Protein AF-A0A497DYJ4-F1 (afdb_monomer_lite)

Foldseek 3Di:
DLLVLLLVLLVLLVVLCCVQPVPPLLQSQLLLQQLLVVLLCCLVDPDDDVVPDPDDPDPPPPPPDPLVVLLCVQVVDPLSCVVCVVCNVVVVSVVSVLLCNQCCVCPVVVPRNLVSNCVVCVVVSVSVVCSVCVPVSVVVSVVSCVVRVPPPSNVVSSVSSSVSSNVSSVPDDDDVVVSVSSVVSSPVVDPDPDDD

Radius of gyration: 17.89 Å; chains: 1; bounding box: 38×38×50 Å

Secondary structure (DSSP, 8-state):
-HHHHHHHHHHHHHHHHHHH-TT-GGGHHHHHHHHHHHHHHHHH--SSGGGGS-S----SS-----HHHHHHHHHHSHHHHHHTHHHHHHT-HHHHHHHHHHHIIIIIS--HHHHHHTHHHHHHT-HHHHHHHHHHHHHHHHHHHHTTTT-HHHHHHHHHHHHHHHHHGGG---HHHHHHHHHHHHHHHSPPPP--

Sequence (196 aa):
MALSKLDKAVNNALKILKEVLPDQTYLYLPLLSRALVWGLRRYFHRQAELMATPVWPWPARIKVKPDEFILDFFQTHSGLRREFATELKNKDLKSLREAFVYLYPLLGLNEPFLWGLFAPELGRQEYRLIIRTFQDRLDRARRDLASVSSRKKLISALKTFQEDITAMAIDLSGEAEVRRSLVKLLQQSLPPPEKD

Structure (mmCIF, N/CA/C/O backbone):
data_AF-A0A497DYJ4-F1
#
_entry.id   AF-A0A497DYJ4-F1
#
loop_
_atom_site.group_PDB
_atom_site.id
_atom_site.type_symbol
_atom_site.label_atom_id
_atom_site.label_alt_id
_atom_site.label_comp_id
_atom_site.label_asym_id
_atom_site.label_entity_id
_atom_site.label_seq_id
_atom_site.pdbx_PDB_ins_code
_atom_site.Cartn_x
_atom_site.Cartn_y
_atom_site.Cartn_z
_atom_site.occupancy
_atom_site.B_iso_or_equiv
_atom_site.auth_seq_id
_atom_site.auth_comp_id
_atom_site.auth_asym_id
_atom_site.auth_atom_id
_atom_site.pdbx_PDB_model_num
ATOM 1 N N . MET A 1 1 ? -6.494 -10.684 -25.135 1.00 51.28 1 MET A N 1
ATOM 2 C CA . MET A 1 1 ? -5.619 -9.707 -25.828 1.00 51.28 1 MET A CA 1
ATOM 3 C C . MET A 1 1 ? -5.124 -8.591 -24.913 1.00 51.28 1 MET A C 1
ATOM 5 O O . MET A 1 1 ? -3.950 -8.257 -25.004 1.00 51.28 1 MET A O 1
ATOM 9 N N . ALA A 1 2 ? -5.964 -8.038 -24.030 1.00 56.47 2 ALA A N 1
ATOM 10 C CA . ALA A 1 2 ? -5.552 -7.036 -23.046 1.00 56.47 2 ALA A CA 1
ATOM 11 C C . ALA A 1 2 ? -4.460 -7.573 -22.092 1.00 56.47 2 ALA A C 1
ATOM 13 O O . ALA A 1 2 ? -3.340 -7.080 -22.131 1.00 56.47 2 ALA A O 1
ATOM 14 N N . LEU A 1 3 ? -4.719 -8.650 -21.331 1.00 58.41 3 LEU A N 1
ATOM 15 C CA . LEU A 1 3 ? -3.758 -9.210 -20.355 1.00 58.41 3 LEU A CA 1
ATOM 16 C C . LEU A 1 3 ? -2.349 -9.457 -20.926 1.00 58.41 3 LEU A C 1
ATOM 18 O O . LEU A 1 3 ? -1.370 -9.011 -20.349 1.00 58.41 3 LEU A O 1
ATOM 22 N N . SER A 1 4 ? -2.242 -10.056 -22.115 1.00 63.81 4 SER A N 1
ATOM 23 C CA . SER A 1 4 ? -0.947 -10.318 -22.763 1.00 63.81 4 SER A CA 1
ATOM 24 C C . SER A 1 4 ? -0.137 -9.049 -23.074 1.00 63.81 4 SER A C 1
ATOM 26 O O . SER A 1 4 ? 1.091 -9.099 -23.141 1.00 63.81 4 SER A O 1
ATOM 28 N N . LYS A 1 5 ? -0.800 -7.901 -23.283 1.00 68.62 5 LYS A N 1
ATOM 29 C CA . LYS A 1 5 ? -0.130 -6.604 -23.477 1.00 68.62 5 LYS A CA 1
ATOM 30 C C . LYS 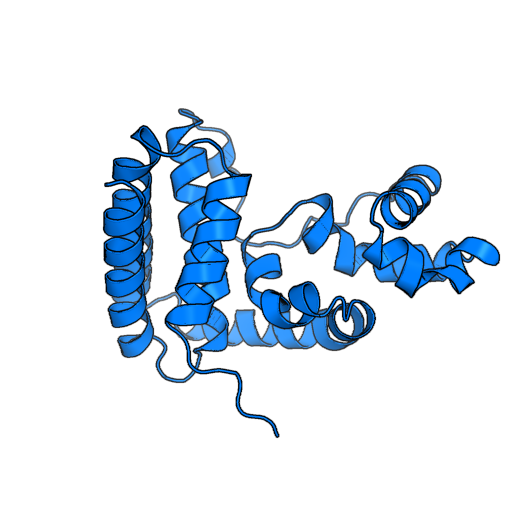A 1 5 ? 0.355 -6.028 -22.139 1.00 68.62 5 LYS A C 1
ATOM 32 O O . LYS A 1 5 ? 1.457 -5.484 -22.098 1.00 68.62 5 LYS A O 1
ATOM 37 N N . LEU A 1 6 ? -0.405 -6.217 -21.054 1.00 69.50 6 LEU A N 1
ATOM 38 C CA . LEU A 1 6 ? -0.006 -5.828 -19.693 1.00 69.50 6 LEU A CA 1
ATOM 39 C C . LEU A 1 6 ? 1.222 -6.613 -19.258 1.00 69.50 6 LEU A C 1
ATOM 41 O O . LEU A 1 6 ? 2.189 -6.018 -18.792 1.00 69.50 6 LEU A O 1
ATOM 45 N N . ASP A 1 7 ? 1.212 -7.925 -19.485 1.00 70.12 7 ASP A N 1
ATOM 46 C CA . ASP A 1 7 ? 2.330 -8.813 -19.166 1.00 70.12 7 ASP A CA 1
ATOM 47 C C . ASP A 1 7 ? 3.604 -8.348 -19.867 1.00 70.12 7 ASP A C 1
ATOM 49 O O . ASP A 1 7 ? 4.673 -8.272 -19.263 1.00 70.12 7 ASP A O 1
ATOM 53 N N . LYS A 1 8 ? 3.495 -7.971 -21.145 1.00 77.06 8 LYS A N 1
ATOM 54 C CA . LYS A 1 8 ? 4.624 -7.448 -21.916 1.00 77.06 8 LYS A CA 1
ATOM 55 C C . LYS A 1 8 ? 5.140 -6.121 -21.350 1.00 77.06 8 LYS A C 1
ATOM 57 O O . LYS A 1 8 ? 6.350 -5.983 -21.169 1.00 77.06 8 LYS A O 1
ATOM 62 N N . ALA A 1 9 ? 4.247 -5.178 -21.045 1.00 75.69 9 ALA A N 1
ATOM 63 C CA . ALA A 1 9 ? 4.610 -3.885 -20.464 1.00 75.69 9 ALA A CA 1
ATOM 64 C C . ALA A 1 9 ? 5.309 -4.063 -19.105 1.00 75.69 9 ALA A C 1
ATOM 66 O O . ALA A 1 9 ? 6.395 -3.525 -18.879 1.00 75.69 9 ALA A O 1
ATOM 67 N N . VAL A 1 10 ? 4.731 -4.889 -18.225 1.00 78.19 10 VAL A N 1
ATOM 68 C CA . VAL A 1 10 ? 5.282 -5.196 -16.898 1.00 78.19 10 VAL A CA 1
ATOM 69 C C . VAL A 1 10 ? 6.652 -5.857 -17.026 1.00 78.19 10 VAL A C 1
ATOM 71 O O . VAL A 1 10 ? 7.596 -5.424 -16.371 1.00 78.19 10 VAL A O 1
ATOM 74 N N . ASN A 1 11 ? 6.805 -6.843 -17.910 1.00 81.44 11 ASN A N 1
ATOM 75 C CA . ASN A 1 11 ? 8.080 -7.531 -18.113 1.00 81.44 11 ASN A CA 1
ATOM 76 C C . ASN A 1 11 ? 9.180 -6.604 -18.646 1.00 81.44 11 ASN A C 1
ATOM 78 O O . ASN A 1 11 ? 10.326 -6.691 -18.201 1.00 81.44 11 ASN A O 1
ATOM 82 N N . ASN A 1 12 ? 8.850 -5.697 -19.567 1.00 79.44 12 ASN A N 1
ATOM 83 C CA . ASN A 1 12 ? 9.804 -4.709 -20.071 1.00 79.44 12 ASN A CA 1
ATOM 84 C C . ASN A 1 12 ? 10.242 -3.743 -18.966 1.00 79.44 12 ASN A C 1
ATOM 86 O O . ASN A 1 12 ? 11.437 -3.501 -18.793 1.00 79.44 12 ASN A O 1
ATOM 90 N N . ALA A 1 13 ? 9.290 -3.242 -18.180 1.00 79.00 13 ALA A N 1
ATOM 91 C CA . ALA A 1 13 ? 9.589 -2.355 -17.066 1.00 79.00 13 ALA A CA 1
ATOM 92 C C . ALA A 1 13 ? 10.424 -3.063 -15.987 1.00 79.00 13 ALA A C 1
ATOM 94 O O . ALA A 1 13 ? 11.399 -2.498 -15.498 1.00 79.00 13 ALA A O 1
ATOM 95 N N . LEU A 1 14 ? 10.111 -4.326 -15.675 1.00 82.25 14 LEU A N 1
ATOM 96 C CA . LEU A 1 14 ? 10.877 -5.143 -14.733 1.00 82.25 14 LEU A CA 1
ATOM 97 C C . LEU A 1 14 ? 12.319 -5.371 -15.187 1.00 82.25 14 LEU A C 1
ATOM 99 O O . LEU A 1 14 ? 13.216 -5.314 -14.351 1.00 82.25 14 LEU A O 1
ATOM 103 N N . LYS A 1 15 ? 12.572 -5.601 -16.482 1.00 83.56 15 LYS A N 1
ATOM 104 C CA . LYS A 1 15 ? 13.948 -5.720 -17.002 1.00 83.56 15 LYS A CA 1
ATOM 105 C C . LYS A 1 15 ? 14.761 -4.464 -16.703 1.00 83.56 15 LYS A C 1
ATOM 107 O O . LYS A 1 15 ? 15.856 -4.560 -16.162 1.00 83.56 15 LYS A O 1
ATOM 112 N N . ILE A 1 16 ? 14.192 -3.291 -16.971 1.00 80.44 16 ILE A N 1
ATOM 113 C CA . ILE A 1 16 ? 14.895 -2.028 -16.735 1.00 80.44 16 ILE A CA 1
ATOM 114 C C . ILE A 1 16 ? 15.043 -1.750 -15.233 1.00 80.44 16 ILE A C 1
ATOM 116 O O . ILE A 1 16 ? 16.092 -1.285 -14.794 1.00 80.44 16 ILE A O 1
ATOM 120 N N . LEU A 1 17 ? 14.032 -2.072 -14.420 1.00 83.44 17 LEU A N 1
ATOM 121 C CA . LEU A 1 17 ? 14.133 -1.961 -12.964 1.00 83.44 17 LEU A CA 1
ATOM 122 C C . LEU A 1 17 ? 15.231 -2.872 -12.401 1.00 83.44 17 LEU A C 1
ATOM 124 O O . LEU A 1 17 ? 15.972 -2.423 -11.536 1.00 83.44 17 LEU A O 1
ATOM 128 N N . LYS A 1 18 ? 15.409 -4.087 -12.930 1.00 86.06 18 LYS A N 1
ATOM 129 C CA . LYS A 1 18 ? 16.513 -4.983 -12.543 1.00 86.06 18 LYS A CA 1
ATOM 130 C C . LYS A 1 18 ? 17.886 -4.415 -12.892 1.00 86.06 18 LYS A C 1
ATOM 132 O O . LYS A 1 18 ? 18.813 -4.552 -12.107 1.00 86.06 18 LYS A O 1
ATOM 137 N N . GLU A 1 19 ? 18.020 -3.746 -14.033 1.00 83.25 19 GLU A N 1
ATOM 138 C CA . GLU A 1 19 ? 19.280 -3.092 -14.412 1.00 83.25 19 GLU A CA 1
ATOM 139 C C . GLU A 1 19 ? 19.583 -1.850 -13.563 1.00 83.25 19 GLU A C 1
ATOM 141 O O . GLU A 1 19 ? 20.741 -1.528 -13.302 1.00 83.25 19 GLU A O 1
ATOM 146 N N . VAL A 1 20 ? 18.547 -1.105 -13.171 1.00 81.31 20 VAL A N 1
ATOM 147 C CA . VAL A 1 20 ? 18.703 0.222 -12.559 1.00 81.31 20 VAL A CA 1
ATOM 148 C C . VAL A 1 20 ? 18.638 0.185 -11.029 1.00 81.31 20 VAL A C 1
ATOM 150 O O . VAL A 1 20 ? 19.271 1.023 -10.386 1.00 81.31 20 VAL A O 1
ATOM 153 N N . LEU A 1 21 ? 17.894 -0.766 -10.469 1.00 83.19 21 LEU A N 1
ATOM 154 C CA . LEU A 1 21 ? 17.630 -0.983 -9.044 1.00 83.19 21 LEU A CA 1
ATOM 155 C C . LEU A 1 21 ? 17.823 -2.472 -8.678 1.00 83.19 21 LEU A C 1
ATOM 157 O O . LEU A 1 21 ? 16.885 -3.093 -8.173 1.00 83.19 21 LEU A O 1
ATOM 161 N N . PRO A 1 22 ? 18.987 -3.089 -8.955 1.00 84.12 22 PRO A N 1
ATOM 162 C CA . PRO A 1 22 ? 19.175 -4.529 -8.751 1.00 84.12 22 PRO A CA 1
ATOM 163 C C . PRO A 1 22 ? 18.928 -4.958 -7.296 1.00 84.12 22 PRO A C 1
ATOM 165 O O . PRO A 1 22 ? 18.259 -5.961 -7.061 1.00 84.12 22 PRO A O 1
ATOM 168 N N . ASP A 1 23 ? 19.366 -4.149 -6.328 1.00 85.75 23 ASP A N 1
ATOM 169 C CA . ASP A 1 23 ? 19.318 -4.497 -4.901 1.00 85.75 23 ASP A CA 1
ATOM 170 C C . ASP A 1 23 ? 18.055 -3.976 -4.187 1.00 85.75 23 ASP A C 1
ATOM 172 O O . ASP A 1 23 ? 17.822 -4.264 -3.013 1.00 85.75 23 ASP A O 1
ATOM 176 N N . GLN A 1 24 ? 17.212 -3.195 -4.875 1.00 86.69 24 GLN A N 1
ATOM 177 C CA . GLN A 1 24 ? 15.999 -2.585 -4.311 1.00 86.69 24 GLN A CA 1
ATOM 178 C C . GLN A 1 24 ? 14.722 -3.179 -4.918 1.00 86.69 24 GLN A C 1
ATOM 180 O O . GLN A 1 24 ? 13.799 -2.460 -5.308 1.00 86.69 24 GLN A O 1
ATOM 185 N N . THR A 1 25 ? 14.641 -4.509 -4.972 1.00 86.06 25 THR A N 1
ATOM 186 C CA . THR A 1 25 ? 13.480 -5.253 -5.501 1.00 86.06 25 THR A CA 1
ATOM 187 C C . THR A 1 25 ? 12.159 -4.872 -4.825 1.00 86.06 25 THR A C 1
ATOM 189 O O . THR A 1 25 ? 11.115 -4.817 -5.478 1.00 86.06 25 THR A O 1
ATOM 192 N N . TYR A 1 26 ? 12.205 -4.501 -3.541 1.00 85.12 26 TYR A N 1
ATOM 193 C CA . TYR A 1 26 ? 11.049 -4.029 -2.775 1.00 85.12 26 TYR A CA 1
ATOM 194 C C . TYR A 1 26 ? 10.412 -2.737 -3.339 1.00 85.12 26 TYR A C 1
ATOM 196 O O . TYR A 1 26 ? 9.260 -2.439 -3.024 1.00 85.12 26 TYR A O 1
ATOM 204 N N . LEU A 1 27 ? 11.117 -1.977 -4.192 1.00 86.38 27 LEU A N 1
ATOM 205 C CA . LEU A 1 27 ? 10.597 -0.773 -4.856 1.00 86.38 27 LEU A CA 1
ATOM 206 C C . LEU A 1 27 ? 9.868 -1.059 -6.172 1.00 86.38 27 LEU A C 1
ATOM 208 O O . LEU A 1 27 ? 9.173 -0.177 -6.680 1.00 86.38 27 LEU A O 1
ATOM 212 N N . TYR A 1 28 ? 9.984 -2.264 -6.734 1.00 86.75 28 TYR A N 1
ATOM 213 C CA . TYR A 1 28 ? 9.469 -2.534 -8.079 1.00 86.75 28 TYR A CA 1
ATOM 214 C C . TYR A 1 28 ? 7.947 -2.411 -8.126 1.00 86.75 28 TYR A C 1
ATOM 216 O O . TYR A 1 28 ? 7.401 -1.668 -8.940 1.00 86.75 28 TYR A O 1
ATOM 224 N N . LEU A 1 29 ? 7.259 -3.086 -7.206 1.00 82.44 29 LEU A N 1
ATOM 225 C CA . LEU A 1 29 ? 5.805 -3.032 -7.099 1.00 82.44 29 LEU A CA 1
ATOM 226 C C . LEU A 1 29 ? 5.281 -1.612 -6.791 1.00 82.44 29 LEU A C 1
ATOM 228 O O . LEU A 1 29 ? 4.377 -1.178 -7.509 1.00 82.44 29 LEU A O 1
ATOM 232 N N . PRO A 1 30 ? 5.830 -0.852 -5.820 1.00 81.06 30 PRO A N 1
ATOM 233 C CA . PRO A 1 30 ? 5.474 0.556 -5.611 1.00 81.06 30 PRO A CA 1
ATOM 234 C C . PRO A 1 30 ? 5.577 1.419 -6.872 1.00 81.06 30 PRO A C 1
ATOM 236 O O . PRO A 1 30 ? 4.661 2.186 -7.187 1.00 81.06 30 PRO A O 1
ATOM 239 N N . LEU A 1 31 ? 6.680 1.290 -7.616 1.00 83.00 31 LEU A N 1
ATOM 240 C CA . LEU A 1 31 ? 6.942 2.102 -8.804 1.00 83.00 31 LEU A CA 1
ATOM 241 C C . LEU A 1 31 ? 6.004 1.745 -9.960 1.00 83.00 31 LEU A C 1
ATOM 243 O O . LEU A 1 31 ? 5.413 2.639 -10.571 1.00 83.00 31 LEU A O 1
ATOM 247 N N . LEU A 1 32 ? 5.812 0.450 -10.220 1.00 80.06 32 LEU A N 1
ATOM 248 C CA . LEU A 1 32 ? 4.907 -0.026 -11.266 1.00 80.06 32 LEU A CA 1
ATOM 249 C C . LEU A 1 32 ? 3.444 0.284 -10.934 1.00 80.06 32 LEU A C 1
ATOM 251 O O . LEU A 1 32 ? 2.709 0.739 -11.808 1.00 80.06 32 LEU A O 1
ATOM 255 N N . SER A 1 33 ? 3.029 0.130 -9.673 1.00 72.31 33 SER A N 1
ATOM 256 C CA . SER A 1 33 ? 1.667 0.463 -9.223 1.00 72.31 33 SER A CA 1
ATOM 257 C C . SER A 1 33 ? 1.355 1.942 -9.438 1.00 72.31 33 SER A C 1
ATOM 259 O O . SER A 1 33 ? 0.293 2.293 -9.958 1.00 72.31 33 SER A O 1
ATOM 261 N N . ARG A 1 34 ? 2.301 2.823 -9.094 1.00 75.38 34 ARG A N 1
ATOM 262 C CA . ARG A 1 34 ? 2.161 4.266 -9.311 1.00 75.38 34 ARG A CA 1
ATOM 263 C C . ARG A 1 34 ? 2.098 4.619 -10.795 1.00 75.38 34 ARG A C 1
ATOM 265 O O . ARG A 1 34 ? 1.228 5.396 -11.187 1.00 75.38 34 ARG A O 1
ATOM 272 N N . ALA A 1 35 ? 2.989 4.060 -11.611 1.00 74.06 35 ALA A N 1
ATOM 273 C CA . ALA A 1 35 ? 3.023 4.327 -13.047 1.00 74.06 35 ALA A CA 1
ATOM 274 C C . ALA A 1 35 ? 1.754 3.824 -13.760 1.00 74.06 35 ALA A C 1
ATOM 276 O O . ALA A 1 35 ? 1.199 4.543 -14.591 1.00 74.06 35 ALA A O 1
ATOM 277 N N . LEU A 1 36 ? 1.239 2.654 -13.367 1.00 71.69 36 LEU A N 1
ATOM 278 C CA . LEU A 1 36 ? -0.024 2.105 -13.862 1.00 71.69 36 LEU A CA 1
ATOM 279 C C . LEU A 1 36 ? -1.200 3.034 -13.536 1.00 71.69 36 LEU A C 1
ATOM 281 O O . LEU A 1 36 ? -1.931 3.439 -14.437 1.00 71.69 36 LEU A O 1
ATOM 285 N N . VAL A 1 37 ? -1.389 3.386 -12.257 1.00 68.19 37 VAL A N 1
ATOM 286 C CA . VAL A 1 37 ? -2.512 4.245 -11.842 1.00 68.19 37 VAL A CA 1
ATOM 287 C C . VAL A 1 37 ? -2.417 5.616 -12.505 1.00 68.19 37 VAL A C 1
ATOM 289 O O . VAL A 1 37 ? -3.434 6.162 -12.926 1.00 68.19 37 VAL A O 1
ATOM 292 N N . TRP A 1 38 ? -1.210 6.162 -12.659 1.00 66.88 38 TRP A N 1
ATOM 293 C CA . TRP A 1 38 ? -1.025 7.411 -13.388 1.00 66.88 38 TRP A CA 1
ATOM 294 C C . TRP A 1 38 ? -1.395 7.288 -14.875 1.00 66.88 38 TRP A C 1
ATOM 296 O O . TRP A 1 38 ? -2.113 8.150 -15.385 1.00 66.88 38 TRP A O 1
ATOM 306 N N . GLY A 1 39 ? -0.978 6.215 -15.555 1.00 64.81 39 GLY A N 1
ATOM 307 C CA . GLY A 1 39 ? -1.357 5.938 -16.946 1.00 64.81 39 GLY A CA 1
ATOM 308 C C . GLY A 1 39 ? -2.867 5.812 -17.134 1.00 64.81 39 GLY A C 1
ATOM 309 O O . GLY A 1 39 ? -3.441 6.488 -17.986 1.00 64.81 39 GLY A O 1
ATOM 310 N N . LEU A 1 40 ? -3.530 5.039 -16.270 1.00 64.50 40 LEU A N 1
ATOM 311 C CA . LEU A 1 40 ? -4.987 4.877 -16.283 1.00 64.50 40 LEU A CA 1
ATOM 312 C C . LEU A 1 40 ? -5.713 6.198 -16.012 1.00 64.50 40 LEU A C 1
ATOM 314 O O . LEU A 1 40 ? -6.623 6.562 -16.750 1.00 64.50 40 LEU A O 1
ATOM 318 N N . ARG A 1 41 ? -5.294 6.963 -14.998 1.00 63.69 41 ARG A N 1
ATOM 319 C CA . ARG A 1 41 ? -5.910 8.265 -14.698 1.00 63.69 41 ARG A CA 1
ATOM 320 C C . ARG A 1 41 ? -5.734 9.256 -15.839 1.00 63.69 41 ARG A C 1
ATOM 322 O O . ARG A 1 41 ? -6.666 9.984 -16.142 1.00 63.69 41 ARG A O 1
ATOM 329 N N . ARG A 1 42 ? -4.574 9.277 -16.498 1.00 62.72 42 ARG A N 1
ATOM 330 C CA . ARG A 1 42 ? -4.338 10.139 -17.666 1.00 62.72 42 ARG A CA 1
ATOM 331 C C . ARG A 1 42 ? -5.165 9.714 -18.882 1.00 62.72 42 ARG A C 1
ATOM 333 O O . ARG A 1 42 ? -5.548 10.570 -19.673 1.00 62.72 42 ARG A O 1
ATOM 340 N N . TYR A 1 43 ? -5.436 8.420 -19.024 1.00 61.72 43 TYR A N 1
ATOM 341 C CA . TYR A 1 43 ? -6.337 7.900 -20.047 1.00 61.72 43 TYR A CA 1
ATOM 342 C C . TYR A 1 43 ? -7.793 8.317 -19.782 1.00 61.72 43 TYR A C 1
ATOM 344 O O . TYR A 1 43 ? -8.440 8.884 -20.658 1.00 61.72 43 TYR A O 1
ATOM 352 N N . PHE A 1 44 ? -8.285 8.109 -18.556 1.00 56.44 44 PHE A N 1
ATOM 353 C CA . PHE A 1 44 ? -9.664 8.435 -18.175 1.00 56.44 44 PHE A CA 1
ATOM 354 C C . PHE A 1 44 ? -9.906 9.937 -17.929 1.00 56.44 44 PHE A C 1
ATOM 356 O O . PHE A 1 44 ? -11.054 10.379 -17.947 1.00 56.44 44 PHE A O 1
ATOM 363 N N . HIS A 1 45 ? -8.859 10.743 -17.722 1.00 55.06 45 HIS A N 1
ATOM 364 C CA . HIS A 1 45 ? -8.945 12.195 -17.540 1.00 55.06 45 HIS A CA 1
ATOM 365 C C . HIS A 1 45 ? -7.989 12.943 -18.483 1.00 55.06 45 HIS A C 1
ATOM 367 O O . HIS A 1 45 ? -6.788 13.059 -18.226 1.00 55.06 45 HIS A O 1
ATOM 373 N N . ARG A 1 46 ? -8.531 13.569 -19.537 1.00 50.88 46 ARG A N 1
ATOM 374 C CA . ARG A 1 46 ? -7.875 14.717 -20.187 1.00 50.88 46 ARG A CA 1
ATOM 375 C C . ARG A 1 46 ? -8.240 15.994 -19.420 1.00 50.88 46 ARG A C 1
ATOM 377 O O . ARG A 1 46 ? -9.276 16.564 -19.721 1.00 50.88 46 ARG A O 1
ATOM 384 N N . GLN A 1 47 ? -7.392 16.446 -18.486 1.00 43.25 47 GLN A N 1
ATOM 385 C CA . GLN A 1 47 ? -6.899 17.841 -18.391 1.00 43.25 47 GLN A CA 1
ATOM 386 C C . GLN A 1 47 ? -6.203 18.185 -17.055 1.00 43.25 47 GLN A C 1
ATOM 388 O O . GLN A 1 47 ? -6.690 17.903 -15.969 1.00 43.25 47 GLN A O 1
ATOM 393 N N . ALA A 1 48 ? -5.048 18.842 -17.213 1.00 39.88 48 ALA A N 1
ATOM 394 C CA . ALA A 1 48 ? -4.477 19.982 -16.479 1.00 39.88 48 ALA A CA 1
ATOM 395 C C . ALA A 1 48 ? -4.419 20.055 -14.934 1.00 39.88 48 ALA A C 1
ATOM 397 O O . ALA A 1 48 ? -3.426 20.581 -14.437 1.00 39.88 48 ALA A O 1
ATOM 398 N N . GLU A 1 49 ? -5.365 19.546 -14.147 1.00 41.06 49 GLU A N 1
ATOM 399 C CA . GLU A 1 49 ? -5.403 19.858 -12.700 1.00 41.06 49 GLU A CA 1
ATOM 400 C C . GLU A 1 49 ? -4.436 19.018 -11.848 1.00 41.06 49 GLU A C 1
ATOM 402 O O . GLU A 1 49 ? -3.908 19.481 -10.839 1.00 41.06 49 GLU A O 1
ATOM 407 N N . LEU A 1 50 ? -4.108 17.800 -12.284 1.00 38.09 50 LEU A N 1
ATOM 408 C CA . LEU A 1 50 ? -3.248 16.885 -11.517 1.00 38.09 50 LEU A CA 1
ATOM 409 C C . LEU A 1 50 ? -1.748 17.232 -11.578 1.00 38.09 50 LEU A C 1
ATOM 411 O O . LEU A 1 50 ? -0.956 16.643 -10.846 1.00 38.09 50 LEU A O 1
ATOM 415 N N . MET A 1 51 ? -1.349 18.179 -12.437 1.00 36.41 51 MET A N 1
ATOM 416 C CA . MET A 1 51 ? 0.037 18.664 -12.557 1.00 36.41 51 MET A CA 1
ATOM 417 C C . MET A 1 51 ? 0.406 19.719 -11.500 1.00 36.41 51 MET A C 1
ATOM 419 O O . MET A 1 51 ? 1.566 20.115 -11.427 1.00 36.41 51 MET A O 1
ATOM 423 N N . ALA A 1 52 ? -0.542 20.163 -10.667 1.00 37.28 52 ALA A N 1
ATOM 424 C CA . ALA A 1 52 ? -0.281 21.174 -9.642 1.00 37.28 52 ALA A CA 1
ATOM 425 C C . ALA A 1 52 ? 0.293 20.605 -8.331 1.00 37.28 52 ALA A C 1
ATOM 427 O O . ALA A 1 52 ? 0.733 21.375 -7.479 1.00 37.28 52 ALA A O 1
ATOM 428 N N . THR A 1 53 ? 0.294 19.282 -8.124 1.00 37.88 53 THR A N 1
ATOM 429 C CA . THR A 1 53 ? 0.749 18.705 -6.850 1.00 37.88 53 THR A CA 1
ATOM 430 C C . THR A 1 53 ? 2.148 18.101 -6.984 1.00 37.88 53 THR A C 1
ATOM 432 O O . THR A 1 53 ? 2.302 17.068 -7.642 1.00 37.88 53 THR A O 1
ATOM 435 N N . PRO A 1 54 ? 3.182 18.714 -6.373 1.00 39.12 54 PRO A N 1
ATOM 436 C CA . PRO A 1 54 ? 4.519 18.155 -6.384 1.00 39.12 54 PRO A CA 1
ATOM 437 C C . PRO A 1 54 ? 4.546 16.745 -5.791 1.00 39.12 54 PRO A C 1
ATOM 439 O O . PRO A 1 54 ? 3.793 16.374 -4.891 1.00 39.12 54 PRO A O 1
ATOM 442 N N . VAL A 1 55 ? 5.447 15.966 -6.374 1.00 43.97 55 VAL A N 1
ATOM 443 C CA . VAL A 1 55 ? 5.735 14.556 -6.146 1.00 43.97 55 VAL A CA 1
ATOM 444 C C . VAL A 1 55 ? 6.099 14.306 -4.680 1.00 43.97 55 VAL A C 1
ATOM 446 O O . VAL A 1 55 ? 7.271 14.328 -4.331 1.00 43.97 55 VAL A O 1
ATOM 449 N N . TRP A 1 56 ? 5.111 14.046 -3.820 1.00 45.09 56 TRP A N 1
ATOM 450 C CA . TRP A 1 56 ? 5.319 13.365 -2.537 1.00 45.09 56 TRP A CA 1
ATOM 451 C C . TRP A 1 56 ? 3.999 12.895 -1.916 1.00 45.09 56 TRP A C 1
ATOM 453 O O . TRP A 1 56 ? 3.079 13.701 -1.782 1.00 45.09 56 TRP A O 1
ATOM 463 N N . PRO A 1 57 ? 3.874 11.633 -1.467 1.00 43.12 57 PRO A N 1
ATOM 464 C CA . PRO A 1 57 ? 2.732 11.204 -0.680 1.00 43.12 57 PRO A CA 1
ATOM 465 C C . PRO A 1 57 ? 3.004 11.576 0.780 1.00 43.12 57 PRO A C 1
ATOM 467 O O . PRO A 1 57 ? 3.250 10.724 1.627 1.00 43.12 57 PRO A O 1
ATOM 470 N N . TRP A 1 58 ? 3.007 12.868 1.089 1.00 37.31 58 TRP A N 1
ATOM 471 C CA . TRP A 1 58 ? 2.574 13.277 2.416 1.00 37.31 58 TRP A CA 1
ATOM 472 C C . TRP A 1 58 ? 1.252 13.994 2.198 1.00 37.31 58 TRP A C 1
ATOM 474 O O . TRP A 1 58 ? 1.261 15.084 1.625 1.00 37.31 58 TRP A O 1
ATOM 484 N N . PRO A 1 59 ? 0.102 13.426 2.600 1.00 40.69 59 PRO A N 1
ATOM 485 C CA . PRO A 1 59 ? -1.075 14.257 2.738 1.00 40.69 59 PRO A CA 1
ATOM 486 C C . PRO A 1 59 ? -0.716 15.277 3.813 1.00 40.69 59 PRO A C 1
ATOM 488 O O . PRO A 1 59 ? -0.599 14.915 4.984 1.00 40.69 59 PRO A O 1
ATOM 491 N N . ALA A 1 60 ? -0.434 16.517 3.400 1.00 36.34 60 ALA A N 1
ATOM 492 C CA . ALA A 1 60 ? -0.249 17.653 4.288 1.00 36.34 60 ALA A CA 1
ATOM 493 C C . ALA A 1 60 ? -1.326 17.548 5.366 1.00 36.34 60 ALA A C 1
ATOM 495 O O . ALA A 1 60 ? -2.495 17.658 5.015 1.00 36.34 60 ALA A O 1
ATOM 496 N N . ARG A 1 61 ? -0.902 17.178 6.590 1.00 43.25 61 ARG A N 1
ATOM 497 C CA . ARG A 1 61 ? -1.703 16.829 7.778 1.00 43.25 61 ARG A CA 1
ATOM 498 C C . ARG A 1 61 ? -3.129 16.429 7.415 1.00 43.25 61 ARG A C 1
ATOM 500 O O . ARG A 1 61 ? -3.920 17.336 7.178 1.00 43.25 61 ARG A O 1
ATOM 507 N N . ILE A 1 62 ? -3.480 15.132 7.412 1.00 51.41 62 ILE A N 1
ATOM 508 C CA . ILE A 1 62 ? -4.894 14.722 7.320 1.00 51.41 62 ILE A CA 1
ATOM 509 C C . ILE A 1 62 ? -5.664 15.600 8.310 1.00 51.41 62 ILE A C 1
ATOM 511 O O . ILE A 1 62 ? -5.520 15.433 9.522 1.00 51.41 62 ILE A O 1
ATOM 515 N N . LYS A 1 63 ? -6.368 16.616 7.780 1.00 49.97 63 LYS A N 1
ATOM 516 C CA . LYS A 1 63 ? -7.129 17.583 8.570 1.00 49.97 63 LYS A CA 1
ATOM 517 C C . LYS A 1 63 ? -7.953 16.744 9.514 1.00 49.97 63 LYS A C 1
ATOM 519 O O . LYS A 1 63 ? -8.563 15.796 9.023 1.00 49.97 63 LYS A O 1
ATOM 524 N N . VAL A 1 64 ? -7.895 17.059 10.811 1.00 60.34 64 VAL A N 1
ATOM 525 C CA . VAL A 1 64 ? -8.530 16.309 11.901 1.00 60.34 64 VAL A CA 1
ATOM 526 C C . VAL A 1 64 ? -9.884 15.802 11.412 1.00 60.34 64 VAL A C 1
ATOM 528 O O . VAL A 1 64 ? -10.843 16.564 11.320 1.00 60.34 64 VAL A O 1
ATOM 531 N N . LYS A 1 65 ? -9.928 14.538 10.970 1.00 74.56 65 LYS A N 1
ATOM 532 C CA . LYS A 1 65 ? -11.176 13.934 10.516 1.00 74.56 65 LYS A CA 1
ATOM 533 C C . LYS A 1 65 ? -12.055 13.790 11.758 1.00 74.56 65 LYS A C 1
ATOM 535 O O . LYS A 1 65 ? -11.499 13.522 12.837 1.00 74.56 65 LYS A O 1
ATOM 540 N N . PRO A 1 66 ? -13.373 14.019 11.631 1.00 84.88 66 PRO A N 1
ATOM 541 C CA . PRO A 1 66 ? -14.276 13.860 12.760 1.00 84.88 66 PRO A CA 1
ATOM 542 C C . PRO A 1 66 ? -14.203 12.417 13.263 1.00 84.88 66 PRO A C 1
ATOM 544 O O . PRO A 1 66 ? -13.948 11.499 12.480 1.00 84.88 66 PRO A O 1
ATOM 547 N N . ASP A 1 67 ? -14.402 12.226 14.565 1.00 87.75 67 ASP A N 1
ATOM 548 C CA . ASP A 1 67 ? -14.307 10.904 15.196 1.00 87.75 67 ASP A CA 1
ATOM 549 C C . ASP A 1 67 ? -15.258 9.894 14.546 1.00 87.75 67 ASP A C 1
ATOM 551 O O . ASP A 1 67 ? -14.874 8.751 14.322 1.00 87.75 67 ASP A O 1
ATOM 555 N N . GLU A 1 68 ? -16.450 10.337 14.139 1.00 88.88 68 GLU A N 1
ATOM 556 C CA . GLU A 1 68 ? -17.425 9.521 13.406 1.00 88.88 68 GLU A CA 1
ATOM 557 C C . GLU A 1 68 ? -16.854 8.951 12.106 1.00 88.88 68 GLU A C 1
ATOM 559 O O . GLU A 1 68 ? -17.036 7.773 11.820 1.00 88.88 68 GLU A O 1
ATOM 564 N N . PHE A 1 69 ? -16.096 9.750 11.349 1.00 87.81 69 PHE A N 1
ATOM 565 C CA . PHE A 1 69 ? -15.455 9.285 10.119 1.00 87.81 69 PHE A CA 1
ATOM 566 C C . PHE A 1 69 ? -14.367 8.249 10.409 1.00 87.81 69 PHE A C 1
ATOM 568 O O . PHE A 1 69 ? -14.191 7.296 9.655 1.00 87.81 69 PHE A O 1
ATOM 575 N N . ILE A 1 70 ? -13.613 8.436 11.495 1.00 89.88 70 ILE A N 1
ATOM 576 C CA . ILE A 1 70 ? -12.579 7.479 11.901 1.00 89.88 70 ILE A CA 1
ATOM 577 C C . ILE A 1 70 ? -13.244 6.164 12.312 1.00 89.88 70 ILE A C 1
ATOM 579 O O . ILE A 1 70 ? -12.845 5.107 11.831 1.00 89.88 70 ILE A O 1
ATOM 583 N N . LEU A 1 71 ? -14.285 6.222 13.142 1.00 91.50 71 LEU A N 1
ATOM 584 C CA . LEU A 1 71 ? -15.045 5.046 13.556 1.00 91.50 71 LEU A CA 1
ATOM 585 C C . LEU A 1 71 ? -15.645 4.311 12.356 1.00 91.50 71 LEU A C 1
ATOM 587 O O . LEU A 1 71 ? -15.450 3.101 12.242 1.00 91.50 71 LEU A O 1
ATOM 591 N N . ASP A 1 72 ? -16.298 5.031 11.444 1.00 91.69 72 ASP A N 1
ATOM 592 C CA . ASP A 1 72 ? -16.857 4.456 10.220 1.00 91.69 72 ASP A CA 1
ATOM 593 C C . ASP A 1 72 ? -15.773 3.795 9.359 1.00 91.69 72 ASP A C 1
ATOM 595 O O . ASP A 1 72 ? -15.945 2.670 8.896 1.00 91.69 72 ASP A O 1
ATOM 599 N N . PHE A 1 73 ? -14.598 4.415 9.223 1.00 91.06 73 PHE A N 1
ATOM 600 C CA . PHE A 1 73 ? -13.481 3.822 8.489 1.00 91.06 73 PHE A CA 1
ATOM 601 C C . PHE A 1 73 ? -13.056 2.456 9.058 1.00 91.06 73 PHE A C 1
ATOM 603 O O . PHE A 1 73 ? -12.902 1.497 8.293 1.00 91.06 73 PHE A O 1
ATOM 610 N N . PHE A 1 74 ? -12.890 2.343 10.381 1.00 94.44 74 PHE A N 1
ATOM 611 C CA . PHE A 1 74 ? -12.525 1.073 11.027 1.00 94.44 74 PHE A CA 1
ATOM 612 C C . PHE A 1 74 ? -13.672 0.061 11.019 1.00 94.44 74 PHE A C 1
ATOM 614 O O . PHE A 1 74 ? -13.428 -1.141 10.929 1.00 94.44 74 PHE A O 1
ATOM 621 N N . GLN A 1 75 ? -14.919 0.523 11.088 1.00 92.38 75 GLN A N 1
ATOM 622 C CA . GLN A 1 75 ? -16.083 -0.350 11.025 1.00 92.38 75 GLN A CA 1
ATOM 623 C C . GLN A 1 75 ? -16.285 -0.884 9.608 1.00 92.38 75 GLN A C 1
ATOM 625 O O . GLN A 1 75 ? -16.427 -2.089 9.434 1.00 92.38 75 GLN A O 1
ATOM 630 N N . THR A 1 76 ? -16.255 -0.057 8.575 1.00 89.44 76 THR A N 1
ATOM 631 C CA . THR A 1 76 ? -16.595 -0.456 7.202 1.00 89.44 76 THR A CA 1
ATOM 632 C C . THR A 1 76 ? -15.588 -1.440 6.589 1.00 89.44 76 THR A C 1
ATOM 634 O O . THR A 1 76 ? -15.967 -2.295 5.788 1.00 89.44 76 THR A O 1
ATOM 637 N N . HIS A 1 77 ? -14.326 -1.432 7.028 1.00 87.75 77 HIS A N 1
ATOM 638 C CA . HIS A 1 77 ? -13.320 -2.401 6.580 1.00 87.75 77 HIS A CA 1
ATOM 639 C C . HIS A 1 77 ? -13.299 -3.645 7.475 1.00 87.75 77 HIS A C 1
ATOM 641 O O . HIS A 1 77 ? -12.837 -3.587 8.610 1.00 87.75 77 HIS A O 1
ATOM 647 N N . SER A 1 78 ? -13.719 -4.802 6.955 1.00 88.31 78 SER A N 1
ATOM 648 C CA . SER A 1 78 ? -13.803 -6.058 7.727 1.00 88.31 78 SER A CA 1
ATOM 649 C C . SER A 1 78 ? -12.485 -6.467 8.400 1.00 88.31 78 SER A C 1
ATOM 651 O O . SER A 1 78 ? -12.493 -6.886 9.557 1.00 88.31 78 SER A O 1
ATOM 653 N N . GLY A 1 79 ? -11.352 -6.297 7.711 1.00 90.31 79 GLY A N 1
ATOM 654 C CA . GLY A 1 79 ? -10.025 -6.563 8.272 1.00 90.31 79 GLY A CA 1
ATOM 655 C C . GLY A 1 79 ? -9.671 -5.622 9.429 1.00 90.31 79 GLY A C 1
ATOM 656 O O . GLY A 1 79 ? -9.216 -6.083 10.472 1.00 90.31 79 GLY A O 1
ATOM 657 N N . LEU A 1 80 ? -9.949 -4.320 9.287 1.00 93.44 80 LEU A N 1
ATOM 658 C CA . LEU A 1 80 ? -9.709 -3.333 10.346 1.00 93.44 80 LEU A CA 1
ATOM 659 C C . LEU A 1 80 ? -10.646 -3.539 11.534 1.00 93.44 80 LEU A C 1
ATOM 661 O O . LEU A 1 80 ? -10.205 -3.490 12.679 1.00 93.44 80 LEU A O 1
ATOM 665 N N . ARG A 1 81 ? -11.920 -3.836 11.268 1.00 94.50 81 ARG A N 1
ATOM 666 C CA . ARG A 1 81 ? -12.918 -4.122 12.301 1.00 94.50 81 ARG A CA 1
ATOM 667 C C . ARG A 1 81 ? -12.472 -5.272 13.197 1.00 94.50 81 ARG A C 1
ATOM 669 O O . ARG A 1 81 ? -12.668 -5.210 14.406 1.00 94.50 81 ARG A O 1
ATOM 676 N N . ARG A 1 82 ? -11.877 -6.314 12.607 1.00 93.94 82 ARG A N 1
ATOM 677 C CA . ARG A 1 82 ? -11.349 -7.466 13.344 1.00 93.94 82 ARG A CA 1
ATOM 678 C C . ARG A 1 82 ? -10.093 -7.105 14.140 1.00 93.94 82 ARG A C 1
ATOM 680 O O . ARG A 1 82 ? -10.021 -7.428 15.319 1.00 93.94 82 ARG A O 1
ATOM 687 N N . GLU A 1 83 ? -9.135 -6.432 13.510 1.00 94.88 83 GLU A N 1
ATOM 688 C CA . GLU A 1 83 ? -7.831 -6.114 14.115 1.00 94.88 83 GLU A CA 1
ATOM 689 C C . GLU A 1 83 ? -7.910 -5.075 15.250 1.00 94.88 83 GLU A C 1
ATOM 691 O O . GLU A 1 83 ? -7.095 -5.084 16.174 1.00 94.88 83 GLU A O 1
ATOM 696 N N . PHE A 1 84 ? -8.895 -4.177 15.190 1.00 95.75 84 PHE A N 1
ATOM 697 C CA . PHE A 1 84 ? -9.107 -3.093 16.158 1.00 95.75 84 PHE A CA 1
ATOM 698 C C . PHE A 1 84 ? -10.400 -3.278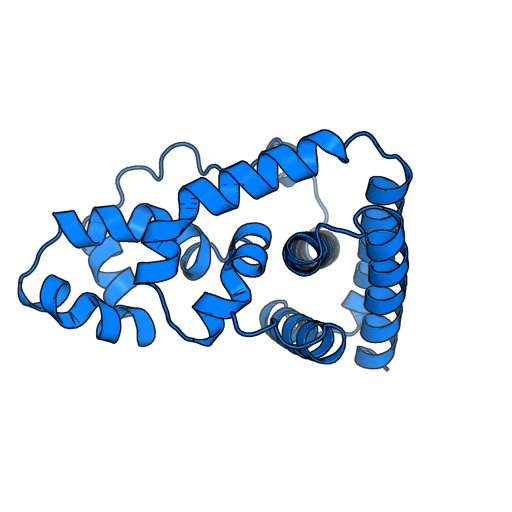 16.970 1.00 95.75 84 PHE A C 1
ATOM 700 O O . PHE A 1 84 ? -10.988 -2.313 17.461 1.00 95.75 84 PHE A O 1
ATOM 707 N N . ALA A 1 85 ? -10.884 -4.519 17.102 1.00 95.06 85 ALA A N 1
ATOM 708 C CA . ALA A 1 85 ? -12.145 -4.822 17.782 1.00 95.06 85 ALA A CA 1
ATOM 709 C C . ALA A 1 85 ? -12.159 -4.352 19.248 1.00 95.06 85 ALA A C 1
ATOM 711 O O . ALA A 1 85 ? -13.185 -3.874 19.736 1.00 95.06 85 ALA A O 1
ATOM 712 N N . THR A 1 86 ? -11.024 -4.461 19.942 1.00 95.00 86 THR A N 1
ATOM 713 C CA . THR A 1 86 ? -10.874 -4.029 21.338 1.00 95.00 86 THR A CA 1
ATOM 714 C C . THR A 1 86 ? -10.998 -2.513 21.463 1.00 95.00 86 THR A C 1
ATOM 716 O O . THR A 1 86 ? -11.767 -2.030 22.293 1.00 95.00 86 THR A O 1
ATOM 719 N N . GLU A 1 87 ? -10.309 -1.754 20.612 1.00 95.69 87 GLU A N 1
ATOM 720 C CA . GLU A 1 87 ? -10.378 -0.292 20.594 1.00 95.69 87 GLU A CA 1
ATOM 721 C C . GLU A 1 87 ? -11.769 0.207 20.194 1.00 95.69 87 GLU A C 1
ATOM 723 O O . GLU A 1 87 ? -12.291 1.138 20.809 1.00 95.69 87 GLU A O 1
ATOM 728 N N . LEU A 1 88 ? -12.414 -0.453 19.226 1.00 93.62 88 LEU A N 1
ATOM 729 C CA . LEU A 1 88 ? -13.793 -0.157 18.832 1.00 93.62 88 LEU A CA 1
ATOM 730 C C . LEU A 1 88 ? -14.784 -0.413 19.976 1.00 93.62 88 LEU A C 1
ATOM 732 O O . LEU A 1 88 ? -15.666 0.411 20.216 1.00 93.62 88 LEU A O 1
ATOM 736 N N . LYS A 1 89 ? -14.628 -1.522 20.712 1.00 95.00 89 LYS A N 1
ATOM 737 C CA . LYS A 1 89 ? -15.477 -1.859 21.866 1.00 95.00 89 LYS A CA 1
ATOM 738 C C . LYS A 1 89 ? -15.292 -0.871 23.016 1.00 95.00 89 LYS A C 1
ATOM 740 O O . LYS A 1 89 ? -16.274 -0.444 23.620 1.00 95.00 89 LYS A O 1
ATOM 745 N N . ASN A 1 90 ? -14.048 -0.496 23.296 1.00 93.56 90 ASN A N 1
ATOM 746 C CA . ASN A 1 90 ? -13.702 0.405 24.394 1.00 93.56 90 ASN A CA 1
ATOM 747 C C . ASN A 1 90 ? -13.878 1.889 24.035 1.00 93.56 90 ASN A C 1
ATOM 749 O O . ASN A 1 90 ? -13.651 2.744 24.887 1.00 93.56 90 ASN A O 1
ATOM 753 N N . LYS A 1 91 ? -14.280 2.202 22.792 1.00 90.25 91 LYS A N 1
ATOM 754 C CA . LYS A 1 91 ? -14.336 3.568 22.245 1.00 90.25 91 LYS A CA 1
ATOM 755 C C . LYS A 1 91 ? -13.011 4.322 22.424 1.00 90.25 91 LYS A C 1
ATOM 757 O O . LYS A 1 91 ? -13.004 5.524 22.688 1.00 90.25 91 LYS A O 1
ATOM 762 N N . ASP A 1 92 ? -11.889 3.621 22.262 1.00 94.00 92 ASP A N 1
ATOM 763 C CA . ASP A 1 92 ? -10.551 4.206 22.359 1.00 94.00 92 ASP A CA 1
ATOM 764 C C . ASP A 1 92 ? -10.212 4.993 21.084 1.00 94.00 92 ASP A C 1
ATOM 766 O O . ASP A 1 92 ? -9.472 4.559 20.198 1.00 94.00 92 ASP A O 1
ATOM 770 N N . LEU A 1 93 ? -10.802 6.184 20.985 1.00 90.00 93 LEU A N 1
ATOM 771 C CA . LEU A 1 93 ? -10.631 7.085 19.849 1.00 90.00 93 LEU A CA 1
ATOM 772 C C . LEU A 1 93 ? -9.187 7.549 19.673 1.00 90.00 93 LEU A C 1
ATOM 774 O O . LEU A 1 93 ? -8.784 7.849 18.549 1.00 90.00 93 LEU A O 1
ATOM 778 N N . LYS A 1 94 ? -8.398 7.597 20.751 1.00 91.25 94 LYS A N 1
ATOM 779 C CA . LYS A 1 94 ? -7.001 8.019 20.680 1.00 91.25 94 LYS A CA 1
ATOM 780 C C . LYS A 1 94 ? -6.186 7.002 19.883 1.00 91.25 94 LYS A C 1
ATOM 782 O O . LYS A 1 94 ? -5.584 7.372 18.875 1.00 91.25 94 LYS A O 1
ATOM 787 N N . SER A 1 95 ? -6.249 5.729 20.269 1.00 92.50 95 SER A N 1
ATOM 788 C CA . SER A 1 95 ? -5.530 4.649 19.581 1.00 92.50 95 SER A CA 1
ATOM 789 C C . SER A 1 95 ? -6.005 4.468 18.136 1.00 92.50 95 SER A C 1
ATO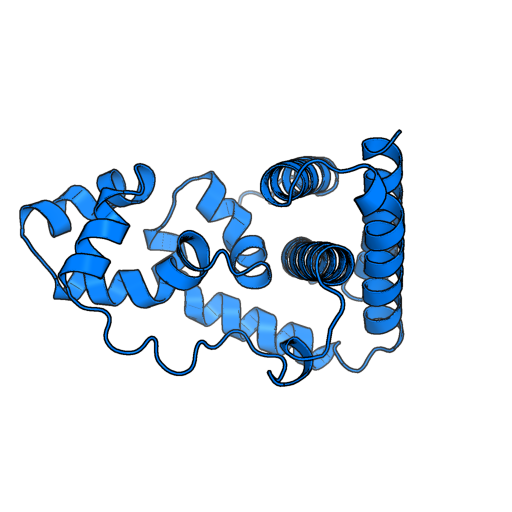M 791 O O . SER A 1 95 ? -5.192 4.313 17.220 1.00 92.50 95 SER A O 1
ATOM 793 N N . LEU A 1 96 ? -7.318 4.566 17.892 1.00 93.00 96 LEU A N 1
ATOM 794 C CA . LEU A 1 96 ? -7.874 4.510 16.534 1.00 93.00 96 LEU A CA 1
ATOM 795 C C . LEU A 1 96 ? -7.372 5.668 15.667 1.00 93.00 96 LEU A C 1
ATOM 797 O O . LEU A 1 96 ? -7.032 5.465 14.502 1.00 93.00 96 LEU A O 1
ATOM 801 N N . ARG A 1 97 ? -7.281 6.879 16.223 1.00 91.06 97 ARG A N 1
ATOM 802 C CA . ARG A 1 97 ? -6.773 8.054 15.507 1.00 91.06 97 ARG A CA 1
ATOM 803 C C . ARG A 1 97 ? -5.287 7.926 15.180 1.00 91.06 97 ARG A C 1
ATOM 805 O O . ARG A 1 97 ? -4.889 8.304 14.080 1.00 91.06 97 ARG A O 1
ATOM 812 N N . GLU A 1 98 ? -4.484 7.375 16.082 1.00 90.75 98 GLU A N 1
ATOM 813 C CA . GLU A 1 98 ? -3.066 7.098 15.825 1.00 90.75 98 GLU A CA 1
ATOM 814 C C . GLU A 1 98 ? -2.901 6.084 14.683 1.00 90.75 98 GLU A C 1
ATOM 816 O O . GLU A 1 98 ? -2.189 6.350 13.714 1.00 90.75 98 GLU A O 1
ATOM 821 N N . ALA A 1 99 ? -3.641 4.973 14.720 1.00 92.81 99 ALA A N 1
ATOM 822 C CA . ALA A 1 99 ? -3.635 3.973 13.651 1.00 92.81 99 ALA A CA 1
ATOM 823 C C . ALA A 1 99 ? -4.155 4.527 12.308 1.00 92.81 99 ALA A C 1
ATOM 825 O O . ALA A 1 99 ? -3.615 4.218 11.240 1.00 92.81 99 ALA A O 1
ATOM 826 N N . PHE A 1 100 ? -5.182 5.379 12.352 1.00 91.00 100 PHE A N 1
ATOM 827 C CA . PHE A 1 100 ? -5.807 5.983 11.176 1.00 91.00 100 PHE A CA 1
ATOM 828 C C . PHE A 1 100 ? -4.811 6.765 10.315 1.00 91.00 100 PHE A C 1
ATOM 830 O O . PHE A 1 100 ? -4.869 6.679 9.089 1.00 91.00 100 PHE A O 1
ATOM 837 N N . VAL A 1 101 ? -3.873 7.491 10.932 1.00 85.94 101 VAL A N 1
ATOM 838 C CA . VAL A 1 101 ? -2.875 8.305 10.212 1.00 85.94 101 VAL A CA 1
ATOM 839 C C . VAL A 1 101 ? -2.056 7.469 9.223 1.00 85.94 101 VAL A C 1
ATOM 841 O O . VAL A 1 101 ? -1.748 7.946 8.130 1.00 85.94 101 VAL A O 1
ATOM 844 N N . TYR A 1 102 ? -1.757 6.220 9.573 1.00 89.44 102 TYR A N 1
ATOM 845 C CA . TYR A 1 102 ? -0.957 5.313 8.749 1.00 89.44 102 TYR A CA 1
ATOM 846 C C . TYR A 1 102 ? -1.811 4.494 7.779 1.00 89.44 102 TYR A C 1
ATOM 848 O O . TYR A 1 102 ? -1.416 4.267 6.636 1.00 89.44 102 TYR A O 1
ATOM 856 N N . LEU A 1 103 ? -2.996 4.062 8.217 1.00 91.00 103 LEU A N 1
ATOM 857 C CA . LEU A 1 103 ? -3.841 3.138 7.457 1.00 91.00 103 LEU A CA 1
ATOM 858 C C . LEU A 1 103 ? -4.752 3.835 6.443 1.00 91.00 103 LEU A C 1
ATOM 860 O O . LEU A 1 103 ? -5.047 3.269 5.388 1.00 91.00 103 LEU A O 1
ATOM 864 N N . TYR A 1 104 ? -5.183 5.066 6.717 1.00 87.06 104 TYR A N 1
ATOM 865 C CA . TYR A 1 104 ? -6.076 5.798 5.822 1.00 87.06 104 TYR A CA 1
ATOM 866 C C . TYR A 1 104 ? -5.461 6.089 4.441 1.00 87.06 104 TYR A C 1
ATOM 868 O O . TYR A 1 104 ? -6.158 5.891 3.445 1.00 87.06 104 TYR A O 1
ATOM 876 N N . PRO A 1 105 ? -4.176 6.476 4.305 1.00 82.25 105 PRO A N 1
ATOM 877 C CA . PRO A 1 105 ? -3.544 6.600 2.990 1.00 82.25 105 PRO A CA 1
ATOM 878 C C . PRO A 1 105 ? -3.585 5.306 2.162 1.00 82.25 105 PRO A C 1
ATOM 880 O O . PRO A 1 105 ? -3.792 5.354 0.951 1.00 82.25 105 PRO A O 1
ATOM 883 N N . LEU A 1 106 ? -3.424 4.155 2.817 1.00 83.06 106 LEU A N 1
ATOM 884 C CA . LEU A 1 106 ? -3.358 2.842 2.174 1.00 83.06 106 LEU A CA 1
ATOM 885 C C . LEU A 1 106 ? -4.735 2.338 1.739 1.00 83.06 106 LEU A C 1
ATOM 887 O O . LEU A 1 106 ? -4.892 1.867 0.616 1.00 83.06 106 LEU A O 1
ATOM 891 N N . LEU A 1 107 ? -5.716 2.426 2.638 1.00 83.00 107 LEU A N 1
ATOM 892 C CA . LEU A 1 107 ? -7.019 1.772 2.487 1.00 83.00 107 LEU A CA 1
ATOM 893 C C . LEU A 1 107 ? -8.135 2.757 2.116 1.00 83.00 107 LEU A C 1
ATOM 895 O O . LEU A 1 107 ? -9.016 2.425 1.333 1.00 83.00 107 LEU A O 1
ATOM 899 N N . GLY A 1 108 ? -8.084 3.982 2.643 1.00 75.44 108 GLY A N 1
ATOM 900 C CA . GLY A 1 108 ? -9.079 5.021 2.370 1.00 75.44 108 GLY A CA 1
ATOM 901 C C . GLY A 1 108 ? -8.773 5.816 1.101 1.00 75.44 108 GLY A C 1
ATOM 902 O O . GLY A 1 108 ? -9.635 5.986 0.244 1.00 75.44 108 GLY A O 1
ATOM 903 N N . LEU A 1 109 ? -7.530 6.282 0.950 1.00 71.19 109 LEU A N 1
ATOM 904 C CA . LEU A 1 109 ? -7.092 7.032 -0.236 1.00 71.19 109 LEU A CA 1
ATOM 905 C C . LEU A 1 109 ? -6.574 6.134 -1.358 1.00 71.19 109 LEU A C 1
ATOM 907 O O . LEU A 1 109 ? -6.402 6.607 -2.483 1.00 71.19 109 LEU A O 1
ATOM 911 N N . ASN A 1 110 ? -6.332 4.853 -1.062 1.00 68.81 110 ASN A N 1
ATOM 912 C CA . ASN A 1 110 ? -5.820 3.885 -2.025 1.00 68.81 110 ASN A CA 1
ATOM 913 C C . ASN A 1 110 ? -4.530 4.372 -2.714 1.00 68.81 110 ASN A C 1
ATOM 915 O O . ASN A 1 110 ? -4.369 4.171 -3.927 1.00 68.81 110 ASN A O 1
ATOM 919 N N . GLU A 1 111 ? -3.644 5.039 -1.955 1.00 74.88 111 GLU A N 1
ATOM 920 C CA . GLU A 1 111 ? -2.417 5.656 -2.469 1.00 74.88 111 GLU A CA 1
ATOM 921 C C . GLU A 1 111 ? -1.521 4.571 -3.095 1.00 74.88 111 GLU A C 1
ATOM 923 O O . GLU A 1 111 ? -1.085 3.662 -2.386 1.00 74.88 111 GLU A O 1
ATOM 928 N N . PRO A 1 112 ? -1.265 4.607 -4.418 1.00 70.31 112 PRO A N 1
ATOM 929 C CA . PRO A 1 112 ? -0.704 3.455 -5.127 1.00 70.31 112 PRO A CA 1
ATOM 930 C C . PRO A 1 112 ? 0.719 3.074 -4.719 1.00 70.31 112 PRO A C 1
ATOM 932 O O . PRO A 1 112 ? 1.078 1.899 -4.788 1.00 70.31 112 PRO A O 1
ATOM 935 N N . PHE A 1 113 ? 1.542 4.050 -4.333 1.00 79.75 113 PHE A N 1
ATOM 936 C CA . PHE A 1 113 ? 2.934 3.800 -3.975 1.00 79.75 113 PHE A CA 1
ATOM 937 C C . PHE A 1 113 ? 3.030 3.130 -2.602 1.00 79.75 113 PHE A C 1
ATOM 939 O O . PHE A 1 113 ? 3.663 2.086 -2.473 1.00 79.75 113 PHE A O 1
ATOM 946 N N . LEU A 1 114 ? 2.358 3.692 -1.598 1.00 82.25 114 LEU A N 1
ATOM 947 C CA . LEU A 1 114 ? 2.240 3.144 -0.253 1.00 82.25 114 LEU A CA 1
ATOM 948 C C . LEU A 1 114 ? 1.552 1.782 -0.298 1.00 82.25 114 LEU A C 1
ATOM 950 O O . LEU A 1 114 ? 2.028 0.841 0.326 1.00 82.25 114 LEU A O 1
ATOM 954 N N . TRP A 1 115 ? 0.487 1.643 -1.090 1.00 80.88 115 TRP A N 1
ATOM 955 C CA . TRP A 1 115 ? -0.168 0.352 -1.282 1.00 80.88 115 TRP A CA 1
ATOM 956 C C . TRP A 1 115 ? 0.825 -0.695 -1.799 1.00 80.88 115 TRP A C 1
ATOM 958 O O . TRP A 1 115 ? 0.914 -1.784 -1.240 1.00 80.88 115 TRP A O 1
ATOM 968 N N . GLY A 1 116 ? 1.631 -0.352 -2.812 1.00 79.06 116 GLY A N 1
ATOM 969 C CA . GLY A 1 116 ? 2.673 -1.245 -3.320 1.00 79.06 116 GLY A CA 1
ATOM 970 C C . GLY A 1 116 ? 3.780 -1.533 -2.301 1.00 79.06 116 GLY A C 1
ATOM 971 O O . GLY A 1 116 ? 4.305 -2.642 -2.278 1.00 79.06 116 GLY A O 1
ATOM 972 N N . LEU A 1 117 ? 4.116 -0.564 -1.445 1.00 86.50 117 LEU A N 1
ATOM 973 C CA . LEU A 1 117 ? 5.195 -0.673 -0.454 1.00 86.50 117 LEU A CA 1
ATOM 974 C C . LEU A 1 117 ? 4.838 -1.609 0.707 1.00 86.50 117 LEU A C 1
ATOM 976 O O . LEU A 1 117 ? 5.721 -2.253 1.268 1.00 86.50 117 LEU A O 1
ATOM 980 N N . PHE A 1 118 ? 3.551 -1.694 1.044 1.00 88.75 118 PHE A N 1
ATOM 981 C CA . PHE A 1 118 ? 3.020 -2.551 2.110 1.00 88.75 118 PHE A CA 1
ATOM 982 C C . PHE A 1 118 ? 2.154 -3.697 1.568 1.00 88.75 118 PHE A C 1
ATOM 984 O O . PHE A 1 118 ? 1.354 -4.278 2.299 1.00 88.75 118 PHE A O 1
ATOM 991 N N . ALA A 1 119 ? 2.270 -4.028 0.277 1.00 85.12 119 ALA A N 1
ATOM 992 C CA . ALA A 1 119 ? 1.440 -5.052 -0.355 1.00 85.12 119 ALA A CA 1
ATOM 993 C C . ALA A 1 119 ? 1.500 -6.433 0.339 1.00 85.12 119 ALA A C 1
ATOM 995 O O . ALA A 1 119 ? 0.440 -7.056 0.461 1.00 85.12 119 ALA A O 1
ATOM 996 N N . PRO A 1 120 ? 2.664 -6.925 0.824 1.00 87.06 120 PRO A N 1
ATOM 997 C CA . PRO A 1 120 ? 2.723 -8.187 1.563 1.00 87.06 120 PRO A CA 1
ATOM 998 C C . PRO A 1 120 ? 1.868 -8.165 2.836 1.00 87.06 120 PRO A C 1
ATOM 1000 O O . PRO A 1 120 ? 1.062 -9.072 3.055 1.00 87.06 120 PRO A O 1
ATOM 1003 N N . GLU A 1 121 ? 1.990 -7.110 3.641 1.00 92.00 121 GLU A N 1
ATOM 1004 C CA . GLU A 1 121 ? 1.261 -6.963 4.903 1.00 92.00 121 GLU A CA 1
ATOM 1005 C C . GLU A 1 121 ? -0.228 -6.719 4.664 1.00 92.00 121 GLU A C 1
ATOM 1007 O O . GLU A 1 121 ? -1.070 -7.258 5.380 1.00 92.00 121 GLU A O 1
ATOM 1012 N N . LEU A 1 122 ? -0.575 -5.956 3.623 1.00 87.44 122 LEU A N 1
ATOM 1013 C CA . LEU A 1 122 ? -1.963 -5.754 3.209 1.00 87.44 122 LEU A CA 1
ATOM 1014 C C . LEU A 1 122 ? -2.621 -7.075 2.795 1.00 87.44 122 LEU A C 1
ATOM 1016 O O . LEU A 1 122 ? -3.770 -7.322 3.159 1.00 87.44 122 LEU A O 1
ATOM 1020 N N . GLY A 1 123 ? -1.891 -7.941 2.082 1.00 84.50 123 GLY A N 1
ATOM 1021 C CA . GLY A 1 123 ? -2.365 -9.272 1.698 1.00 84.50 123 GLY A CA 1
ATOM 1022 C C . GLY A 1 123 ? -2.601 -10.200 2.893 1.00 84.50 123 GLY A C 1
ATOM 1023 O O . GLY A 1 123 ? -3.545 -10.987 2.878 1.00 84.50 123 GLY A O 1
ATOM 1024 N N . ARG A 1 124 ? -1.783 -10.076 3.946 1.00 90.31 124 ARG A N 1
ATOM 1025 C CA . ARG A 1 124 ? -1.906 -10.849 5.197 1.00 90.31 124 ARG A CA 1
ATOM 1026 C C . ARG A 1 124 ? -2.783 -10.181 6.258 1.00 90.31 124 ARG A C 1
ATOM 1028 O O . ARG A 1 124 ? -3.038 -10.781 7.295 1.00 90.31 124 ARG A O 1
ATOM 1035 N N . GLN A 1 125 ? -3.276 -8.972 5.988 1.00 91.06 125 GLN A N 1
ATOM 1036 C CA . GLN A 1 125 ? -4.031 -8.142 6.933 1.00 91.06 125 GLN A CA 1
ATOM 1037 C C . GLN A 1 125 ? -3.246 -7.807 8.219 1.00 91.06 125 GLN A C 1
ATOM 1039 O O . GLN A 1 125 ? -3.827 -7.626 9.284 1.00 91.06 125 GLN A O 1
ATOM 1044 N N . GLU A 1 126 ? -1.921 -7.676 8.123 1.00 93.94 126 GLU A N 1
ATOM 1045 C CA . GLU A 1 126 ? -1.013 -7.383 9.243 1.00 93.94 126 GLU A CA 1
ATOM 1046 C C . GLU A 1 126 ? -0.946 -5.867 9.530 1.00 93.94 126 GLU A C 1
ATOM 1048 O O . GLU A 1 126 ? 0.109 -5.2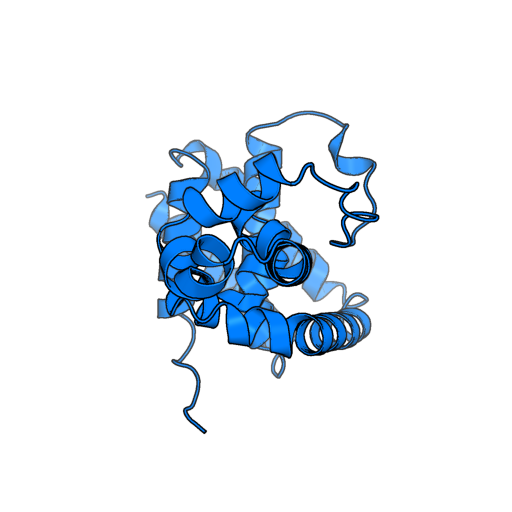29 9.471 1.00 93.94 126 GLU A O 1
ATOM 1053 N N . TYR A 1 127 ? -2.089 -5.245 9.831 1.00 95.19 127 TYR A N 1
ATOM 1054 C CA . TYR A 1 127 ? -2.196 -3.779 9.924 1.00 95.19 127 TYR A CA 1
ATOM 1055 C C . TYR A 1 127 ? -1.328 -3.161 11.029 1.00 95.19 127 TYR A C 1
ATOM 1057 O O . TYR A 1 127 ? -0.796 -2.063 10.860 1.00 95.19 127 TYR A O 1
ATOM 1065 N N . ARG A 1 128 ? -1.127 -3.866 12.147 1.00 95.50 128 ARG A N 1
ATOM 1066 C CA . ARG A 1 128 ? -0.236 -3.410 13.230 1.00 95.50 128 ARG A CA 1
ATOM 1067 C C . ARG A 1 128 ? 1.224 -3.369 12.786 1.00 95.50 128 ARG A C 1
ATOM 1069 O O . ARG A 1 128 ? 1.947 -2.448 13.160 1.00 95.50 128 ARG A O 1
ATOM 1076 N N . LEU A 1 129 ? 1.650 -4.330 11.963 1.00 95.00 129 LEU A N 1
ATOM 1077 C CA . LEU A 1 129 ? 3.007 -4.362 11.418 1.00 95.00 129 LEU A CA 1
ATOM 1078 C C . LEU A 1 129 ? 3.236 -3.199 10.450 1.00 95.00 129 LEU A C 1
ATOM 1080 O O . LEU A 1 129 ? 4.292 -2.563 10.504 1.00 95.00 129 LEU A O 1
ATOM 1084 N N . ILE A 1 130 ? 2.231 -2.882 9.627 1.00 93.06 130 ILE A N 1
ATOM 1085 C CA . ILE A 1 130 ? 2.242 -1.693 8.766 1.00 93.06 130 ILE A CA 1
ATOM 1086 C C . ILE A 1 130 ? 2.469 -0.446 9.614 1.00 93.06 130 ILE A C 1
ATOM 1088 O O . ILE A 1 130 ? 3.414 0.284 9.344 1.00 93.06 130 ILE A O 1
ATOM 1092 N N . ILE A 1 131 ? 1.664 -0.231 10.662 1.00 94.38 131 ILE A N 1
ATOM 1093 C CA . ILE A 1 131 ? 1.791 0.939 11.548 1.00 94.38 131 ILE A CA 1
ATOM 1094 C C . ILE A 1 131 ? 3.197 1.019 12.151 1.00 94.38 131 ILE A C 1
ATOM 1096 O O . ILE A 1 131 ? 3.846 2.059 12.059 1.00 94.38 131 ILE A O 1
ATOM 1100 N N . ARG A 1 132 ? 3.696 -0.089 12.715 1.00 95.56 132 ARG A N 1
ATOM 1101 C CA . ARG A 1 132 ? 5.007 -0.136 13.381 1.00 95.56 132 ARG A CA 1
ATOM 1102 C C . ARG A 1 132 ? 6.163 0.189 12.436 1.00 95.56 132 ARG A C 1
ATOM 1104 O O . ARG A 1 132 ? 7.119 0.830 12.845 1.00 95.56 132 ARG A O 1
ATOM 1111 N N . THR A 1 133 ? 6.095 -0.286 11.195 1.00 94.50 133 THR A N 1
ATOM 1112 C CA . THR A 1 133 ? 7.200 -0.178 10.226 1.00 94.50 133 THR A CA 1
ATOM 1113 C C . THR A 1 133 ? 7.017 0.958 9.226 1.00 94.50 133 THR A C 1
ATOM 1115 O O . THR A 1 133 ? 7.865 1.140 8.350 1.00 94.50 133 THR A O 1
ATOM 1118 N N . PHE A 1 134 ? 5.924 1.723 9.343 1.00 91.56 134 PHE A N 1
ATOM 1119 C CA . PHE A 1 134 ? 5.497 2.661 8.313 1.00 91.56 134 PHE A CA 1
ATOM 1120 C C . PHE A 1 134 ? 6.583 3.681 7.986 1.00 91.56 134 PHE A C 1
ATOM 1122 O O . PHE A 1 134 ? 6.974 3.842 6.828 1.00 91.56 134 PHE A O 1
ATOM 1129 N N . GLN A 1 135 ? 7.076 4.354 9.026 1.00 88.94 135 GLN A N 1
ATOM 1130 C CA . GLN A 1 135 ? 8.003 5.464 8.873 1.00 88.94 135 GLN A CA 1
ATOM 1131 C C . GLN A 1 135 ? 9.374 4.987 8.395 1.00 88.94 135 GLN A C 1
ATOM 1133 O O . GLN A 1 135 ? 9.896 5.529 7.425 1.00 88.94 135 GLN A O 1
ATOM 1138 N N . ASP A 1 136 ? 9.903 3.916 8.986 1.00 91.12 136 ASP A N 1
ATOM 1139 C CA . ASP A 1 136 ? 11.209 3.365 8.614 1.00 91.12 136 ASP A CA 1
ATOM 1140 C C . ASP A 1 136 ? 11.237 2.877 7.164 1.00 91.12 136 ASP A C 1
ATOM 1142 O O . ASP A 1 136 ? 12.177 3.171 6.418 1.00 91.12 136 ASP A O 1
ATOM 1146 N N . ARG A 1 137 ? 10.188 2.163 6.728 1.00 91.06 137 ARG A N 1
ATOM 1147 C CA . ARG A 1 137 ? 10.081 1.700 5.336 1.00 91.06 137 ARG A CA 1
ATOM 1148 C C . ARG A 1 137 ? 9.920 2.856 4.369 1.00 91.06 137 ARG A C 1
ATOM 1150 O O . ARG A 1 137 ? 10.540 2.841 3.304 1.00 91.06 137 ARG A O 1
ATOM 1157 N N . LEU A 1 138 ? 9.114 3.852 4.731 1.00 87.19 138 LEU A N 1
ATOM 1158 C CA . LEU A 1 138 ? 8.940 5.037 3.909 1.00 87.19 138 LEU A CA 1
ATOM 1159 C C . LEU A 1 138 ? 10.262 5.801 3.785 1.00 87.19 138 LEU A C 1
ATOM 1161 O O . LEU A 1 138 ? 10.679 6.100 2.672 1.00 87.19 138 LEU A O 1
ATOM 1165 N N . ASP A 1 139 ? 10.968 6.056 4.881 1.00 84.75 139 ASP A N 1
ATOM 1166 C CA . ASP A 1 139 ? 12.235 6.791 4.858 1.00 84.75 139 ASP A CA 1
ATOM 1167 C C . ASP A 1 139 ? 13.348 6.017 4.145 1.00 84.75 139 ASP A C 1
ATOM 1169 O O . ASP A 1 139 ? 14.131 6.619 3.407 1.00 84.75 139 ASP A O 1
ATOM 1173 N N . ARG A 1 140 ? 13.375 4.683 4.256 1.00 88.06 140 ARG A N 1
ATOM 1174 C CA . ARG A 1 140 ? 14.244 3.841 3.421 1.00 88.06 140 ARG A CA 1
ATOM 1175 C C . ARG A 1 140 ? 13.911 4.006 1.940 1.00 88.06 140 ARG A C 1
ATOM 1177 O O . ARG A 1 140 ? 14.798 4.317 1.155 1.00 88.06 140 ARG A O 1
ATOM 1184 N N . ALA A 1 141 ? 12.640 3.866 1.556 1.00 85.94 141 ALA A N 1
ATOM 1185 C CA . ALA A 1 141 ? 12.211 4.045 0.170 1.00 85.94 141 ALA A CA 1
ATOM 1186 C C . ALA A 1 141 ? 12.575 5.434 -0.372 1.00 85.94 141 ALA A C 1
ATOM 1188 O O . ALA A 1 141 ? 12.986 5.561 -1.521 1.00 85.94 141 ALA A O 1
ATOM 1189 N N . ARG A 1 142 ? 12.480 6.474 0.458 1.00 81.88 142 ARG A N 1
ATOM 1190 C CA . ARG A 1 142 ? 12.862 7.841 0.089 1.00 81.88 142 ARG A CA 1
ATOM 1191 C C . ARG A 1 142 ? 14.358 7.976 -0.168 1.00 81.88 142 ARG A C 1
ATOM 1193 O O . ARG A 1 142 ? 14.729 8.546 -1.190 1.00 81.88 142 ARG A O 1
ATOM 1200 N N . ARG A 1 143 ? 15.204 7.452 0.725 1.00 83.62 143 ARG A N 1
ATOM 1201 C CA . ARG A 1 143 ? 16.668 7.473 0.553 1.00 83.62 143 ARG A CA 1
ATOM 1202 C C . ARG A 1 143 ? 17.097 6.699 -0.692 1.00 83.62 143 ARG A C 1
ATOM 1204 O O . ARG A 1 143 ? 17.848 7.229 -1.508 1.00 83.62 143 ARG A O 1
ATOM 1211 N N . ASP A 1 144 ? 16.552 5.500 -0.868 1.00 84.38 144 ASP A N 1
ATOM 1212 C CA . ASP A 1 144 ? 16.903 4.607 -1.974 1.00 84.38 144 ASP A CA 1
ATOM 1213 C C . ASP A 1 144 ? 16.376 5.131 -3.321 1.00 84.38 144 ASP A C 1
ATOM 1215 O O . ASP A 1 144 ? 16.997 4.927 -4.358 1.00 84.38 144 ASP A O 1
ATOM 1219 N N . LEU A 1 145 ? 15.266 5.875 -3.333 1.00 78.06 145 LEU A N 1
ATOM 1220 C CA . LEU A 1 145 ? 14.815 6.571 -4.539 1.00 78.06 145 LEU A CA 1
ATOM 1221 C C . LEU A 1 145 ? 15.623 7.836 -4.818 1.00 78.06 145 LEU A C 1
ATOM 1223 O O . LEU A 1 145 ? 15.909 8.104 -5.981 1.00 78.06 145 LEU A O 1
ATOM 1227 N N . ALA A 1 146 ? 16.013 8.603 -3.799 1.00 76.62 146 ALA A N 1
ATOM 1228 C CA . ALA A 1 146 ? 16.822 9.809 -3.986 1.00 76.62 146 ALA A CA 1
ATOM 1229 C C . ALA A 1 146 ? 18.192 9.496 -4.611 1.00 76.62 146 ALA A C 1
ATOM 1231 O O . ALA A 1 146 ? 18.695 10.273 -5.423 1.00 76.62 146 ALA A O 1
ATOM 1232 N N . SER A 1 147 ? 18.774 8.335 -4.298 1.00 73.12 147 SER A N 1
ATOM 1233 C CA . SER A 1 147 ? 20.041 7.889 -4.892 1.00 73.12 147 SER A CA 1
ATOM 1234 C C . SER A 1 147 ? 19.918 7.466 -6.366 1.00 73.12 147 SER A C 1
ATOM 1236 O O . SER A 1 147 ? 20.929 7.340 -7.063 1.00 73.12 147 SER A O 1
ATOM 1238 N N . VAL A 1 148 ? 18.692 7.283 -6.874 1.00 70.62 148 VAL A N 1
ATOM 1239 C CA . VAL A 1 148 ? 18.430 6.738 -8.220 1.00 70.62 148 VAL A CA 1
ATOM 1240 C C . VAL A 1 148 ? 17.541 7.652 -9.076 1.00 70.62 148 VAL A C 1
ATOM 1242 O O . VAL A 1 148 ? 17.511 7.517 -10.300 1.00 70.62 148 VAL A O 1
ATOM 1245 N N . SER A 1 149 ? 16.888 8.658 -8.490 1.00 62.12 149 SER A N 1
ATOM 1246 C CA . SER A 1 149 ? 15.966 9.577 -9.174 1.00 62.12 149 SER A CA 1
ATOM 1247 C C . SER A 1 149 ? 16.628 10.454 -10.242 1.00 62.12 149 SER A C 1
ATOM 1249 O O . SER A 1 149 ? 15.935 11.004 -11.092 1.00 62.12 149 SER A O 1
ATOM 1251 N N . SER A 1 150 ? 17.958 10.568 -10.244 1.00 60.00 150 SER A N 1
ATOM 1252 C CA . SER A 1 150 ? 18.731 11.252 -11.291 1.00 60.00 150 SER A CA 1
ATOM 1253 C C . SER A 1 150 ? 19.051 10.359 -12.501 1.00 60.00 150 SER A C 1
ATOM 1255 O O . SER A 1 150 ? 19.513 10.852 -13.535 1.00 60.00 150 SER A O 1
ATOM 1257 N N . ARG A 1 151 ? 18.795 9.044 -12.425 1.00 67.19 151 ARG A N 1
ATOM 1258 C CA . ARG A 1 151 ? 19.103 8.114 -13.517 1.00 67.19 151 ARG A CA 1
ATOM 1259 C C . ARG A 1 151 ? 18.057 8.237 -14.623 1.00 67.19 151 ARG A C 1
ATOM 1261 O O . ARG A 1 151 ? 16.944 7.724 -14.509 1.00 67.19 151 ARG A O 1
ATOM 1268 N N . LYS A 1 152 ? 18.452 8.849 -15.749 1.00 68.19 152 LYS A N 1
ATOM 1269 C CA . LYS A 1 152 ? 17.617 9.011 -16.960 1.00 68.19 152 LYS A CA 1
ATOM 1270 C C . LYS A 1 152 ? 16.914 7.712 -17.389 1.00 68.19 152 LYS A C 1
ATOM 1272 O O . LYS A 1 152 ? 15.757 7.772 -17.790 1.00 68.19 152 LYS A O 1
ATOM 1277 N N . LYS A 1 153 ? 17.579 6.557 -17.235 1.00 69.94 153 LYS A N 1
ATOM 1278 C CA . LYS A 1 153 ? 17.036 5.225 -17.557 1.00 69.94 153 LYS A CA 1
ATOM 1279 C C . LYS A 1 153 ? 15.796 4.842 -16.734 1.00 69.94 153 LYS A C 1
ATOM 1281 O O . LYS A 1 153 ? 14.874 4.254 -17.286 1.00 69.94 153 LYS A O 1
ATOM 1286 N N . LEU A 1 154 ? 15.745 5.184 -15.441 1.00 70.56 154 LEU A N 1
ATOM 1287 C CA . LEU A 1 154 ? 14.576 4.893 -14.597 1.00 70.56 154 LEU A CA 1
ATOM 1288 C C . LEU A 1 154 ? 13.367 5.712 -15.053 1.00 70.56 154 LEU A C 1
ATOM 1290 O O . LEU A 1 154 ? 12.272 5.186 -15.233 1.00 70.56 154 LEU A O 1
ATOM 1294 N N . ILE A 1 155 ? 13.589 7.011 -15.271 1.00 69.25 155 ILE A N 1
ATOM 1295 C CA . ILE A 1 155 ? 12.543 7.944 -15.696 1.00 69.25 155 ILE A CA 1
ATOM 1296 C C . ILE A 1 155 ? 11.997 7.542 -17.069 1.00 69.25 155 ILE A C 1
ATOM 1298 O O . ILE A 1 155 ? 10.781 7.544 -17.256 1.00 69.25 155 ILE A O 1
ATOM 1302 N N . SER A 1 156 ? 12.865 7.185 -18.021 1.00 68.56 156 SER A N 1
ATOM 1303 C CA . SER A 1 156 ? 12.424 6.725 -19.341 1.00 68.56 156 SER A CA 1
ATOM 1304 C C . SER A 1 156 ? 11.628 5.426 -19.247 1.00 68.56 156 SER A C 1
ATOM 1306 O O . SER A 1 156 ? 10.570 5.332 -19.852 1.00 68.56 156 SER A O 1
ATOM 1308 N N . ALA A 1 157 ? 12.074 4.465 -18.434 1.00 70.94 157 ALA A N 1
ATOM 1309 C CA . ALA A 1 157 ? 11.388 3.186 -18.269 1.00 70.94 157 ALA A CA 1
ATOM 1310 C C . ALA A 1 157 ? 9.975 3.339 -17.706 1.00 70.94 157 ALA A C 1
ATOM 1312 O O . ALA A 1 157 ? 9.032 2.746 -18.223 1.00 70.94 157 ALA A O 1
ATOM 1313 N N . LEU A 1 158 ? 9.819 4.164 -16.667 1.00 70.50 158 LEU A N 1
ATOM 1314 C CA . LEU A 1 158 ? 8.515 4.415 -16.054 1.00 70.50 158 LEU A CA 1
ATOM 1315 C C . LEU A 1 158 ? 7.570 5.165 -17.001 1.00 70.50 158 LEU A C 1
ATOM 1317 O O . LEU A 1 158 ? 6.370 4.901 -16.980 1.00 70.50 158 LEU A O 1
ATOM 1321 N N . LYS A 1 159 ? 8.100 6.058 -17.848 1.00 69.06 159 LYS A N 1
ATOM 1322 C CA . LYS A 1 159 ? 7.322 6.727 -18.903 1.00 69.06 159 LYS A CA 1
ATOM 1323 C C . LYS A 1 159 ? 6.872 5.748 -19.981 1.00 69.06 159 LYS A C 1
ATOM 1325 O O . LYS A 1 159 ? 5.684 5.690 -20.260 1.00 69.06 159 LYS A O 1
ATOM 1330 N N . THR A 1 160 ? 7.781 4.937 -20.519 1.00 72.19 160 THR A N 1
ATOM 1331 C CA . THR A 1 160 ? 7.446 3.926 -21.533 1.00 72.19 160 THR A CA 1
ATOM 1332 C C . THR A 1 160 ? 6.427 2.924 -21.003 1.00 72.19 160 THR A C 1
ATOM 1334 O O . THR A 1 160 ? 5.429 2.664 -21.662 1.00 72.19 160 THR A O 1
ATOM 1337 N N . PHE A 1 161 ? 6.609 2.430 -19.774 1.00 71.88 161 PHE A N 1
ATOM 1338 C CA . PHE A 1 161 ? 5.617 1.567 -19.136 1.00 71.88 161 PHE A CA 1
ATOM 1339 C C . PHE A 1 161 ? 4.251 2.251 -19.051 1.00 71.88 161 PHE A C 1
ATOM 1341 O O . PHE A 1 161 ? 3.232 1.660 -19.384 1.00 71.88 161 PHE A O 1
ATOM 1348 N N . GLN A 1 162 ? 4.210 3.516 -18.642 1.00 67.69 162 GLN A N 1
ATOM 1349 C CA . GLN A 1 162 ? 2.956 4.250 -18.571 1.00 67.69 162 GLN A CA 1
ATOM 1350 C C . GLN A 1 162 ? 2.317 4.480 -19.956 1.00 67.69 162 GLN A C 1
ATOM 1352 O O . GLN A 1 162 ? 1.093 4.378 -20.077 1.00 67.69 162 GLN A O 1
ATOM 1357 N N . GLU A 1 163 ? 3.097 4.762 -20.995 1.00 70.25 163 GLU A N 1
ATOM 1358 C CA . GLU A 1 163 ? 2.612 4.868 -22.378 1.00 70.25 163 GLU A CA 1
ATOM 1359 C C . GLU A 1 163 ? 2.026 3.536 -22.868 1.00 70.25 163 GLU A C 1
ATOM 1361 O O . GLU A 1 163 ? 0.903 3.522 -23.378 1.00 70.25 163 GLU A O 1
ATOM 1366 N N . ASP A 1 164 ? 2.711 2.418 -22.607 1.00 70.06 164 ASP A N 1
ATOM 1367 C CA . ASP A 1 164 ? 2.242 1.064 -22.930 1.00 70.06 164 ASP A CA 1
ATOM 1368 C C . ASP A 1 164 ? 0.906 0.746 -22.235 1.00 70.06 164 ASP A C 1
ATOM 1370 O O . ASP A 1 164 ? -0.021 0.208 -22.848 1.00 70.06 164 ASP A O 1
ATOM 1374 N N . ILE A 1 165 ? 0.768 1.131 -20.961 1.00 66.50 165 ILE A N 1
ATOM 1375 C CA . ILE A 1 165 ? -0.484 0.989 -20.206 1.00 66.50 165 ILE A CA 1
ATOM 1376 C C . ILE A 1 165 ? -1.582 1.888 -20.770 1.00 66.50 165 ILE A C 1
ATOM 1378 O O . ILE A 1 165 ? -2.725 1.452 -20.876 1.00 66.50 165 ILE A O 1
ATOM 1382 N N . THR A 1 166 ? -1.262 3.123 -21.153 1.00 65.94 166 THR A N 1
ATOM 1383 C CA . THR A 1 166 ? -2.236 4.063 -21.731 1.00 65.94 166 THR A CA 1
ATOM 1384 C C . THR A 1 166 ? -2.770 3.537 -23.065 1.00 65.94 166 THR A C 1
ATOM 1386 O O . THR A 1 166 ? -3.974 3.591 -23.307 1.00 65.94 166 THR A O 1
ATOM 1389 N N . ALA A 1 167 ? -1.898 2.967 -23.902 1.00 64.44 167 ALA A N 1
ATOM 1390 C CA . ALA A 1 167 ? -2.276 2.339 -25.167 1.00 64.44 167 ALA A CA 1
ATOM 1391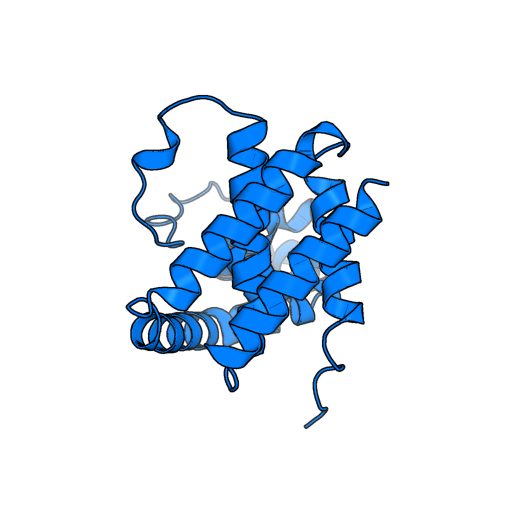 C C . ALA A 1 167 ? -3.136 1.075 -24.973 1.00 64.44 167 ALA A C 1
ATOM 1393 O O . ALA A 1 167 ? -3.931 0.721 -25.842 1.00 64.44 167 ALA A O 1
ATOM 1394 N N . MET A 1 168 ? -2.995 0.400 -23.830 1.00 63.09 168 MET A N 1
ATOM 1395 C CA . MET A 1 168 ? -3.784 -0.774 -23.465 1.00 63.09 168 MET A CA 1
ATOM 1396 C C . MET A 1 168 ? -5.099 -0.435 -22.744 1.00 63.09 168 MET A C 1
ATOM 1398 O O . MET A 1 168 ? -6.052 -1.206 -22.832 1.00 63.09 168 MET A O 1
ATOM 1402 N N . ALA A 1 169 ? -5.171 0.696 -22.039 1.00 59.00 169 ALA A N 1
ATOM 1403 C CA . ALA A 1 169 ? -6.313 1.097 -21.214 1.00 59.00 169 ALA A CA 1
ATOM 1404 C C . ALA A 1 169 ? -7.630 1.255 -21.998 1.00 59.00 169 ALA A C 1
ATOM 1406 O O . ALA A 1 169 ? -8.699 1.246 -21.392 1.00 59.00 169 ALA A O 1
ATOM 1407 N N . ILE A 1 170 ? -7.555 1.316 -23.332 1.00 52.03 170 ILE A N 1
ATOM 1408 C CA . ILE A 1 170 ? -8.698 1.256 -24.255 1.00 52.03 170 ILE A CA 1
ATOM 1409 C C . ILE A 1 170 ? -9.502 -0.052 -24.096 1.00 52.03 170 ILE A C 1
ATOM 1411 O O . ILE A 1 170 ? -10.712 -0.040 -24.300 1.00 52.03 170 ILE A O 1
ATOM 1415 N N . ASP A 1 171 ? -8.868 -1.137 -23.633 1.00 54.94 171 ASP A N 1
ATOM 1416 C CA . ASP A 1 171 ? -9.466 -2.477 -23.525 1.00 54.94 171 ASP A CA 1
ATOM 1417 C C . ASP A 1 171 ? -9.747 -2.931 -22.069 1.00 54.94 171 ASP A C 1
ATOM 1419 O O . ASP A 1 171 ? -10.109 -4.089 -21.850 1.00 54.94 171 ASP A O 1
ATOM 1423 N N . LEU A 1 172 ? -9.534 -2.081 -21.051 1.00 53.78 172 LEU A N 1
ATOM 1424 C CA . LEU A 1 172 ? -9.619 -2.474 -19.632 1.00 53.78 172 LEU A CA 1
ATOM 1425 C C . LEU A 1 172 ? -10.859 -1.912 -18.918 1.00 53.78 172 LEU A C 1
ATOM 1427 O O . LEU A 1 172 ? -11.024 -0.701 -18.768 1.00 53.78 172 LEU A O 1
ATOM 1431 N N . SER A 1 173 ? -11.691 -2.814 -18.389 1.00 51.94 173 SER A N 1
ATOM 1432 C CA . SER A 1 173 ? -12.867 -2.526 -17.562 1.00 51.94 173 SER A CA 1
ATOM 1433 C C . SER A 1 173 ? -12.485 -2.106 -16.133 1.00 51.94 173 SER A C 1
ATOM 1435 O O . SER A 1 173 ? -12.517 -2.888 -15.193 1.00 51.94 173 SER A O 1
ATOM 1437 N N . GLY A 1 174 ? -12.141 -0.832 -15.942 1.00 53.84 174 GLY A N 1
ATOM 1438 C CA . GLY A 1 174 ? -12.125 -0.180 -14.623 1.00 53.84 174 GLY A CA 1
ATOM 1439 C C . GLY A 1 174 ? -10.869 -0.374 -13.751 1.00 53.84 174 GLY A C 1
ATOM 1440 O O . GLY A 1 174 ? -10.231 -1.423 -13.702 1.00 53.84 174 GLY A O 1
ATOM 1441 N N . GLU A 1 175 ? -10.521 0.674 -12.993 1.00 52.78 175 GLU A N 1
ATOM 1442 C CA . GLU A 1 175 ? -9.271 0.798 -12.214 1.00 52.78 175 GLU A CA 1
ATOM 1443 C C . GLU A 1 175 ? -9.046 -0.339 -11.191 1.00 52.78 175 GLU A C 1
ATOM 1445 O O . GLU A 1 175 ? -7.912 -0.771 -10.970 1.00 52.78 175 GLU A O 1
ATOM 1450 N N . ALA A 1 176 ? -10.114 -0.860 -10.577 1.00 51.69 176 ALA A N 1
ATOM 1451 C CA . ALA A 1 176 ? -10.028 -1.868 -9.516 1.00 51.69 176 ALA A CA 1
ATOM 1452 C C . ALA A 1 176 ? -9.662 -3.279 -10.020 1.00 51.69 176 ALA A C 1
ATOM 1454 O O . ALA A 1 176 ? -9.031 -4.053 -9.294 1.00 51.69 176 ALA A O 1
ATOM 1455 N N . GLU A 1 177 ? -10.055 -3.625 -11.245 1.00 54.28 177 GLU A N 1
ATOM 1456 C CA . GLU A 1 177 ? -9.807 -4.938 -11.854 1.00 54.28 177 GLU A CA 1
ATOM 1457 C C . GLU A 1 177 ? -8.385 -5.020 -12.431 1.00 54.28 177 GLU A C 1
ATOM 1459 O O . GLU A 1 177 ? -7.669 -6.010 -12.235 1.00 54.28 177 GLU A O 1
ATOM 1464 N N . VAL A 1 178 ? -7.912 -3.917 -13.021 1.00 56.38 178 VAL A N 1
ATOM 1465 C CA . VAL A 1 178 ? -6.524 -3.779 -13.488 1.00 56.38 178 VAL A CA 1
ATOM 1466 C C . VAL A 1 178 ? -5.545 -3.821 -12.321 1.00 56.38 178 VAL A C 1
ATOM 1468 O O . VAL A 1 178 ? -4.526 -4.506 -12.395 1.00 56.38 178 VAL A O 1
ATOM 1471 N N . ARG A 1 179 ? -5.866 -3.148 -11.208 1.00 53.62 179 ARG A N 1
ATOM 1472 C CA . ARG A 1 179 ? -5.018 -3.154 -10.008 1.00 53.62 179 ARG A CA 1
ATOM 1473 C C . ARG A 1 179 ? -4.862 -4.569 -9.438 1.00 53.62 179 ARG A C 1
ATOM 1475 O O . ARG A 1 179 ? -3.744 -4.980 -9.147 1.00 53.62 179 ARG A O 1
ATOM 1482 N N . ARG A 1 180 ? -5.948 -5.350 -9.356 1.00 59.44 180 ARG A N 1
ATOM 1483 C CA . ARG A 1 180 ? -5.892 -6.768 -8.942 1.00 59.44 180 ARG A CA 1
ATOM 1484 C C . ARG A 1 180 ? -5.074 -7.631 -9.906 1.00 59.44 180 ARG A C 1
ATOM 1486 O O . ARG A 1 180 ? -4.305 -8.480 -9.460 1.00 59.44 180 ARG A O 1
ATOM 1493 N N . SER A 1 181 ? -5.203 -7.388 -11.207 1.00 60.03 181 SER A N 1
ATOM 1494 C CA . SER A 1 181 ? -4.442 -8.110 -12.233 1.00 60.03 181 SER A CA 1
ATOM 1495 C C . SER A 1 181 ? -2.943 -7.803 -12.157 1.00 60.03 181 SER A C 1
ATOM 1497 O O . SER A 1 181 ? -2.135 -8.725 -12.196 1.00 60.03 181 SER A O 1
ATOM 1499 N N . LEU A 1 182 ? -2.561 -6.538 -11.944 1.00 59.22 182 LEU A N 1
ATOM 1500 C CA . LEU A 1 182 ? -1.1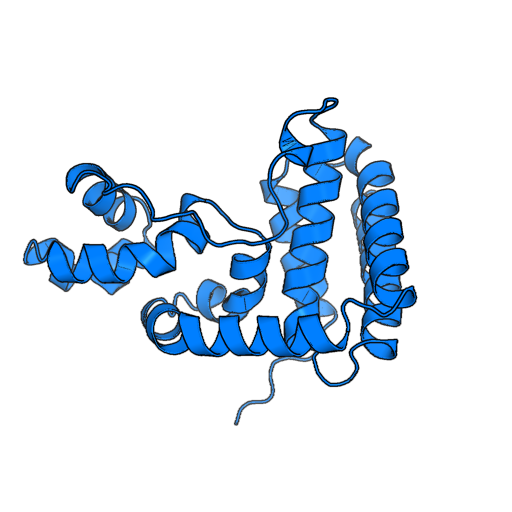64 -6.133 -11.756 1.00 59.22 182 LEU A CA 1
ATOM 1501 C C . LEU A 1 182 ? -0.531 -6.834 -10.544 1.00 59.22 182 LEU A C 1
ATOM 1503 O O . LEU A 1 182 ? 0.586 -7.335 -10.631 1.00 59.22 182 LEU A O 1
ATOM 1507 N N . VAL A 1 183 ? -1.258 -6.905 -9.427 1.00 60.56 183 VAL A N 1
ATOM 1508 C CA . VAL A 1 183 ? -0.797 -7.596 -8.213 1.00 60.56 183 VAL A CA 1
ATOM 1509 C C . VAL A 1 183 ? -0.533 -9.066 -8.500 1.00 60.56 183 VAL A C 1
ATOM 1511 O O . VAL A 1 183 ? 0.535 -9.569 -8.162 1.00 60.56 183 VAL A O 1
ATOM 1514 N N . LYS A 1 184 ? -1.469 -9.732 -9.180 1.00 61.84 184 LYS A N 1
ATOM 1515 C CA . LYS A 1 184 ? -1.335 -11.142 -9.549 1.00 61.84 184 LYS A CA 1
ATOM 1516 C C . LYS A 1 184 ? -0.125 -11.379 -10.460 1.00 61.84 184 LYS A C 1
ATOM 1518 O O . LYS A 1 184 ? 0.638 -12.309 -10.221 1.00 61.84 184 LYS A O 1
ATOM 1523 N N . LEU A 1 185 ? 0.089 -10.518 -11.452 1.00 60.69 185 LEU A N 1
ATOM 1524 C CA . LEU A 1 185 ? 1.213 -10.624 -12.388 1.00 60.69 185 LEU A CA 1
ATOM 1525 C C . LEU A 1 185 ? 2.565 -10.365 -11.723 1.00 60.69 185 LEU A C 1
ATOM 1527 O O . LEU A 1 185 ? 3.542 -11.058 -12.002 1.00 60.69 185 LEU A O 1
ATOM 1531 N N . LEU A 1 186 ? 2.627 -9.401 -10.806 1.00 57.97 186 LEU A N 1
ATOM 1532 C CA . LEU A 1 186 ? 3.855 -9.092 -10.077 1.00 57.97 186 LEU A CA 1
ATOM 1533 C C . LEU A 1 186 ? 4.189 -10.165 -9.038 1.00 57.97 186 LEU A C 1
ATOM 1535 O O . LEU A 1 186 ? 5.358 -10.511 -8.900 1.00 57.97 186 LEU A O 1
ATOM 1539 N N . GLN A 1 187 ? 3.183 -10.759 -8.393 1.00 60.47 187 GLN A N 1
ATOM 1540 C CA . GLN A 1 187 ? 3.359 -11.931 -7.526 1.00 60.47 187 GLN A CA 1
ATOM 1541 C C . GLN A 1 187 ? 3.842 -13.170 -8.293 1.00 60.47 187 GLN A C 1
ATOM 1543 O O . GLN A 1 187 ? 4.563 -13.983 -7.732 1.00 60.47 187 GLN A O 1
ATOM 1548 N N . GLN A 1 188 ? 3.469 -13.316 -9.567 1.00 57.88 188 GLN A N 1
ATOM 1549 C CA . GLN A 1 188 ? 3.953 -14.401 -10.430 1.00 57.88 188 GLN A CA 1
ATOM 1550 C C . GLN A 1 188 ? 5.372 -14.156 -10.970 1.00 57.88 188 GLN A C 1
ATOM 1552 O O . GLN A 1 188 ? 6.066 -15.108 -11.314 1.00 57.88 188 GLN A O 1
ATOM 1557 N N . SER A 1 189 ? 5.798 -12.892 -11.059 1.00 48.06 189 SER A N 1
ATOM 1558 C CA . SER A 1 189 ? 7.063 -12.489 -11.695 1.00 48.06 189 SER A CA 1
ATOM 1559 C C . SER A 1 189 ? 8.202 -12.216 -10.704 1.00 48.06 189 SER A C 1
ATOM 1561 O O . SER A 1 189 ? 9.353 -12.050 -11.118 1.00 48.06 189 SER A O 1
ATOM 1563 N N . LEU A 1 190 ? 7.893 -12.131 -9.409 1.00 49.34 190 LEU A N 1
ATOM 1564 C CA . LEU A 1 190 ? 8.855 -11.938 -8.327 1.00 49.34 190 LEU A CA 1
ATOM 1565 C C . LEU A 1 190 ? 8.952 -13.232 -7.504 1.00 49.34 190 LEU A C 1
ATOM 1567 O O . LEU A 1 190 ? 7.915 -13.831 -7.218 1.00 49.34 190 LEU A O 1
ATOM 1571 N N . PRO A 1 191 ? 10.163 -13.681 -7.121 1.00 44.38 191 PRO A N 1
ATOM 1572 C CA . PRO A 1 191 ? 10.297 -14.814 -6.215 1.00 44.38 191 PRO A CA 1
ATOM 1573 C C . PRO A 1 191 ? 9.575 -14.512 -4.890 1.00 44.38 191 PRO A C 1
ATOM 1575 O O . PRO A 1 191 ? 9.486 -13.342 -4.496 1.00 44.38 191 PRO A O 1
ATOM 1578 N N . PRO A 1 192 ? 9.033 -15.537 -4.203 1.00 39.50 192 PRO A N 1
ATOM 1579 C CA . PRO A 1 192 ? 8.450 -15.343 -2.883 1.00 39.50 192 PRO A CA 1
ATOM 1580 C C . PRO A 1 192 ? 9.495 -14.696 -1.962 1.00 39.50 192 PRO A C 1
ATOM 1582 O O . PRO A 1 192 ? 10.682 -14.991 -2.113 1.00 39.50 192 PRO A O 1
ATOM 1585 N N . PRO A 1 193 ? 9.087 -13.814 -1.031 1.00 37.66 193 PRO A N 1
ATOM 1586 C CA . PRO A 1 193 ? 10.031 -13.232 -0.087 1.00 37.66 193 PRO A CA 1
ATOM 1587 C C . PRO A 1 193 ? 10.743 -14.365 0.658 1.00 37.66 193 PRO A C 1
ATOM 1589 O O . PRO A 1 193 ? 10.072 -15.260 1.188 1.00 37.66 193 PRO A O 1
ATOM 1592 N N . GLU A 1 194 ? 12.079 -14.342 0.649 1.00 32.75 194 GLU A N 1
ATOM 1593 C CA . GLU A 1 194 ? 12.892 -15.236 1.472 1.00 32.75 194 GLU A CA 1
ATOM 1594 C C . GLU A 1 194 ? 12.427 -15.105 2.923 1.00 32.75 194 GLU A C 1
ATOM 1596 O O . GLU A 1 194 ? 12.202 -14.007 3.439 1.00 32.75 194 GLU A O 1
ATOM 1601 N N . LYS A 1 195 ? 12.160 -16.261 3.532 1.00 31.34 195 LYS A N 1
ATOM 1602 C CA . LYS A 1 195 ? 11.847 -16.363 4.949 1.00 31.34 195 LYS A CA 1
ATOM 1603 C C . LYS A 1 195 ? 13.174 -16.285 5.695 1.00 31.34 195 LYS A C 1
ATOM 1605 O O . LYS A 1 195 ? 13.896 -17.277 5.683 1.00 31.34 195 LYS A O 1
ATOM 1610 N N . ASP A 1 196 ? 13.441 -15.146 6.319 1.00 33.88 196 ASP A N 1
ATOM 1611 C CA . ASP A 1 196 ? 14.325 -15.074 7.487 1.00 33.88 196 ASP A CA 1
ATOM 1612 C C . ASP A 1 196 ? 13.489 -15.249 8.762 1.00 33.88 196 ASP A C 1
ATOM 1614 O O . ASP A 1 196 ? 12.433 -14.575 8.878 1.00 33.88 196 ASP A O 1
#

pLDDT: mean 73.26, std 17.57, range [31.34, 95.75]